Protein AF-A0A401SV39-F1 (afdb_monomer)

Sequence (242 aa):
MRMTRTRIGPIKDGSGRLCIELEEIGEVFNEYFSSVFTNERDRIVEEESMKRTGKLEEILVRKEDVLGILKNLRIDKSPGPDGIYPRIMWEAREEIAEQLGVEGWVSKFADYTKIGGVVDSEEGCCRLQRDLDMMQSWAEEWQMEFNPVKCEVFHFGRTNKNAEYRVNGRVLSKVEEQRDLGVYVHRSLKVATQVDKACKKAYGVFAFISRGIEFKSREVMLQLYRTLVRPHLEYCVQFWSF

Structure (mmCIF, N/CA/C/O backbone):
data_AF-A0A401SV39-F1
#
_entry.id   AF-A0A401SV39-F1
#
loop_
_atom_site.group_PDB
_atom_site.id
_atom_site.type_symbol
_atom_site.label_atom_id
_atom_site.label_alt_id
_atom_site.label_comp_id
_atom_site.label_asym_id
_atom_site.label_entity_id
_atom_site.label_seq_id
_atom_site.pdbx_PDB_ins_code
_atom_site.Cartn_x
_atom_site.Cartn_y
_atom_site.Cartn_z
_atom_site.occupancy
_atom_site.B_iso_or_equiv
_atom_site.auth_seq_id
_atom_site.auth_comp_id
_atom_site.auth_asym_id
_atom_site.auth_atom_id
_atom_site.pdbx_PDB_model_num
ATOM 1 N N . MET A 1 1 ? -28.672 11.685 5.300 1.00 37.06 1 MET A N 1
ATOM 2 C CA . MET A 1 1 ? -29.309 10.357 5.165 1.00 37.06 1 MET A CA 1
ATOM 3 C C . MET A 1 1 ? -29.193 9.651 6.515 1.00 37.06 1 MET A C 1
ATOM 5 O O . MET A 1 1 ? -28.080 9.373 6.939 1.00 37.06 1 MET A O 1
ATOM 9 N N . ARG A 1 2 ? -30.293 9.512 7.273 1.00 34.97 2 ARG A N 1
ATOM 10 C CA . ARG A 1 2 ? -30.287 8.843 8.590 1.00 34.97 2 ARG A CA 1
ATOM 11 C C . ARG A 1 2 ? -30.119 7.340 8.356 1.00 34.97 2 ARG A C 1
ATOM 13 O O . ARG A 1 2 ? -31.011 6.736 7.774 1.00 34.97 2 ARG A O 1
ATOM 20 N N . MET A 1 3 ? -29.004 6.750 8.788 1.00 35.94 3 MET A N 1
ATOM 21 C CA . MET A 1 3 ? -28.878 5.292 8.835 1.00 35.94 3 MET A CA 1
ATOM 22 C C . MET A 1 3 ? -29.827 4.762 9.914 1.00 35.94 3 MET A C 1
ATOM 24 O O . MET A 1 3 ? -29.647 5.029 11.102 1.00 35.94 3 MET A O 1
ATOM 28 N N . THR A 1 4 ? -30.868 4.050 9.503 1.00 39.72 4 THR A N 1
ATOM 29 C CA . THR A 1 4 ? -31.680 3.220 10.394 1.00 39.72 4 THR A CA 1
ATOM 30 C C . THR A 1 4 ? -30.790 2.135 10.993 1.00 39.72 4 THR A C 1
ATOM 32 O O . THR A 1 4 ? -30.129 1.408 10.258 1.00 39.72 4 THR A O 1
ATOM 35 N N . ARG A 1 5 ? -30.749 2.045 12.329 1.00 47.62 5 ARG A N 1
ATOM 36 C CA . ARG A 1 5 ? -30.063 0.970 13.060 1.00 47.62 5 ARG A CA 1
ATOM 37 C C . ARG A 1 5 ? -30.691 -0.369 12.667 1.00 47.62 5 ARG A C 1
ATOM 39 O O . ARG A 1 5 ? -31.770 -0.700 13.153 1.00 47.62 5 ARG A O 1
ATOM 46 N N . THR A 1 6 ? -30.040 -1.115 11.784 1.00 50.12 6 THR A N 1
ATOM 47 C CA . THR A 1 6 ? -30.408 -2.498 11.476 1.00 50.12 6 THR A CA 1
ATOM 48 C C . THR A 1 6 ? -30.245 -3.316 12.756 1.00 50.12 6 THR A C 1
ATOM 50 O O . THR A 1 6 ? -29.149 -3.368 13.313 1.00 50.12 6 THR A O 1
ATOM 53 N N . ARG A 1 7 ? -31.337 -3.884 13.280 1.00 58.66 7 ARG A N 1
ATOM 54 C CA . ARG A 1 7 ? -31.263 -4.806 14.421 1.00 58.66 7 ARG A CA 1
ATOM 55 C C . ARG A 1 7 ? -30.640 -6.119 13.948 1.00 58.66 7 ARG A C 1
ATOM 57 O O . ARG A 1 7 ? -30.948 -6.582 12.852 1.00 58.66 7 ARG A O 1
ATOM 64 N N . ILE A 1 8 ? -29.758 -6.682 14.768 1.00 65.75 8 ILE A N 1
ATOM 65 C CA . ILE A 1 8 ? -29.205 -8.022 14.556 1.00 65.75 8 ILE A CA 1
ATOM 66 C C . ILE A 1 8 ? -30.372 -9.014 14.677 1.00 65.75 8 ILE A C 1
ATOM 68 O O . ILE A 1 8 ? -31.213 -8.862 15.562 1.00 65.75 8 ILE A O 1
ATOM 72 N N . GLY A 1 9 ? -30.477 -9.955 13.734 1.00 75.88 9 GLY A N 1
ATOM 73 C CA . GLY A 1 9 ? -31.516 -10.988 13.750 1.00 75.88 9 GLY A CA 1
ATOM 74 C C . GLY A 1 9 ? -31.298 -12.021 14.867 1.00 75.88 9 GLY A C 1
ATOM 75 O O . GLY A 1 9 ? -30.246 -12.008 15.503 1.00 75.88 9 GLY A O 1
ATOM 76 N N . PRO A 1 10 ? -32.263 -12.927 15.100 1.00 82.19 10 PRO A N 1
ATOM 77 C CA . PRO A 1 10 ? -32.143 -13.972 16.116 1.00 82.19 10 PRO A CA 1
ATOM 78 C C . PRO A 1 10 ? -30.910 -14.849 15.876 1.00 82.19 10 PRO A C 1
ATOM 80 O O . PRO A 1 10 ? -30.664 -15.254 14.736 1.00 82.19 10 PRO A O 1
ATOM 83 N N . ILE A 1 11 ? -30.169 -15.183 16.932 1.00 83.94 11 ILE A N 1
ATOM 84 C CA . ILE A 1 11 ? -29.008 -16.089 16.862 1.00 83.94 11 ILE A CA 1
ATOM 85 C C . ILE A 1 11 ? -29.218 -17.311 17.756 1.00 83.94 11 ILE A C 1
ATOM 87 O O . ILE A 1 11 ? -30.116 -17.317 18.589 1.00 83.94 11 ILE A O 1
ATOM 91 N N . LYS A 1 12 ? -28.436 -18.376 17.555 1.00 87.25 12 LYS A N 1
ATOM 92 C CA . LYS A 1 12 ? -28.509 -19.585 18.387 1.00 87.25 12 LYS A CA 1
ATOM 93 C C . LYS A 1 12 ? -27.371 -19.615 19.400 1.00 87.25 12 LYS A C 1
ATOM 95 O O . LYS A 1 12 ? -26.235 -19.349 19.019 1.00 87.25 12 LYS A O 1
ATOM 100 N N . ASP A 1 13 ? -27.679 -19.973 20.642 1.00 84.19 13 ASP A N 1
ATOM 101 C CA . ASP A 1 13 ? -26.669 -20.249 21.667 1.00 84.19 13 ASP A CA 1
ATOM 102 C C . ASP A 1 13 ? -25.984 -21.616 21.448 1.00 84.19 13 ASP A C 1
ATOM 104 O O . ASP A 1 13 ? -26.363 -22.394 20.564 1.00 84.19 13 ASP A O 1
ATOM 108 N N . GLY A 1 14 ? -24.980 -21.936 22.274 1.00 77.56 14 GLY A N 1
ATOM 109 C CA . GLY A 1 14 ? -24.253 -23.214 22.218 1.00 77.56 14 GLY A CA 1
ATOM 110 C C . GLY A 1 14 ? -25.114 -24.460 22.483 1.00 77.56 14 GLY A C 1
ATOM 111 O O . GLY A 1 14 ? -24.699 -25.571 22.162 1.00 77.56 14 GLY A O 1
ATOM 112 N N . SER A 1 15 ? -26.330 -24.288 23.014 1.00 84.00 15 SER A N 1
ATOM 113 C CA . SER A 1 15 ? -27.323 -25.352 23.217 1.00 84.00 15 SER A CA 1
ATOM 114 C C . SER A 1 15 ? -28.352 -25.451 22.079 1.00 84.00 15 SER A C 1
ATOM 116 O O . SER A 1 15 ? -29.224 -26.319 22.097 1.00 84.00 15 SER A O 1
ATOM 118 N N . GLY A 1 16 ? -28.251 -24.579 21.070 1.00 82.06 16 GLY A N 1
ATOM 119 C CA . GLY A 1 16 ? -29.157 -24.515 19.927 1.00 82.06 16 GLY A CA 1
ATOM 120 C C . GLY A 1 16 ? -30.458 -23.749 20.183 1.00 82.06 16 GLY A C 1
ATOM 121 O O . GLY A 1 16 ? -31.326 -23.748 19.301 1.00 82.06 16 GLY A O 1
ATOM 122 N N . ARG A 1 17 ? -30.611 -23.090 21.341 1.00 88.62 17 ARG A N 1
ATOM 123 C CA . ARG A 1 17 ? -31.775 -22.243 21.653 1.00 88.62 17 ARG A CA 1
ATOM 124 C C . ARG A 1 17 ? -31.681 -20.921 20.904 1.00 88.62 17 ARG A C 1
ATOM 126 O O . ARG A 1 17 ? -30.593 -20.392 20.706 1.00 88.62 17 ARG A O 1
ATOM 133 N N . LEU A 1 18 ? -32.829 -20.405 20.471 1.00 87.12 18 LEU A N 1
ATOM 134 C CA . LEU A 1 18 ? -32.921 -19.163 19.709 1.00 87.12 18 LEU A CA 1
ATOM 135 C C . LEU A 1 18 ? -32.964 -17.961 20.667 1.00 87.12 18 LEU A C 1
ATOM 137 O O . LEU A 1 18 ? -33.945 -17.793 21.386 1.00 87.12 18 LEU A O 1
ATOM 141 N N . CYS A 1 19 ? -31.929 -17.130 20.641 1.00 84.06 19 CYS A N 1
ATOM 142 C CA . CYS A 1 19 ? -31.832 -15.871 21.372 1.00 84.06 19 CYS A CA 1
ATOM 143 C C . CYS A 1 19 ? -32.347 -14.728 20.493 1.00 84.06 19 CYS A C 1
ATOM 145 O O . CYS A 1 19 ? -31.879 -14.527 19.365 1.00 84.06 19 CYS A O 1
ATOM 147 N N . ILE A 1 20 ? -33.324 -13.988 21.012 1.00 81.25 20 ILE A N 1
ATOM 148 C CA . ILE A 1 20 ? -33.978 -12.860 20.327 1.00 81.25 20 ILE A CA 1
ATOM 149 C C . ILE A 1 20 ? -33.731 -11.527 21.036 1.00 81.25 20 ILE A C 1
ATOM 151 O O . ILE A 1 20 ? -33.755 -10.480 20.385 1.00 81.25 20 ILE A O 1
ATOM 155 N N . GLU A 1 21 ? -33.469 -11.562 22.343 1.00 84.31 21 GLU A N 1
ATOM 156 C CA . GLU A 1 21 ? -33.224 -10.370 23.145 1.00 84.31 21 GLU A CA 1
ATOM 157 C C . GLU A 1 21 ? -31.771 -9.911 23.008 1.00 84.31 21 GLU A C 1
ATOM 159 O O . GLU A 1 21 ? -30.840 -10.709 23.045 1.00 84.31 21 GLU A O 1
ATOM 164 N N . LEU A 1 22 ? -31.558 -8.600 22.852 1.00 74.69 22 LEU A N 1
ATOM 165 C CA . LEU A 1 22 ? -30.229 -8.031 22.568 1.00 74.69 22 LEU A CA 1
ATOM 166 C C . LEU A 1 22 ? -29.180 -8.353 23.643 1.00 74.69 22 LEU A C 1
ATOM 168 O O . LEU A 1 22 ? -27.995 -8.416 23.325 1.00 74.69 22 LEU A O 1
ATOM 172 N N . GLU A 1 23 ? -29.617 -8.536 24.886 1.00 78.44 23 GLU A N 1
ATOM 173 C CA . GLU A 1 23 ? -28.764 -8.899 26.016 1.00 78.44 23 GLU A CA 1
ATOM 174 C C . GLU A 1 23 ? -28.266 -10.344 25.890 1.00 78.44 23 GLU A C 1
ATOM 176 O O . GLU A 1 23 ? -27.059 -10.565 25.856 1.00 78.44 23 GLU A O 1
ATOM 181 N N . GLU A 1 24 ? -29.172 -11.299 25.654 1.00 81.12 24 GLU A N 1
ATOM 182 C CA . GLU A 1 24 ? -28.830 -12.706 25.394 1.00 81.12 24 GLU A CA 1
ATOM 183 C C . GLU A 1 24 ? -27.930 -12.848 24.160 1.00 81.12 24 GLU A C 1
ATOM 185 O O . GLU A 1 24 ? -26.950 -13.590 24.160 1.00 81.12 24 GLU A O 1
ATOM 190 N N . ILE A 1 25 ? -28.230 -12.091 23.099 1.00 80.06 25 ILE A N 1
ATOM 191 C CA . ILE A 1 25 ? -27.403 -12.047 21.889 1.00 80.06 25 ILE A CA 1
ATOM 192 C C . ILE A 1 25 ? -25.982 -11.566 22.231 1.00 80.06 25 ILE A C 1
ATOM 194 O O . ILE A 1 25 ? -25.002 -12.117 21.727 1.00 80.06 25 ILE A O 1
ATOM 198 N N . GLY A 1 26 ? -25.862 -10.550 23.090 1.00 79.12 26 GLY A N 1
ATOM 199 C CA . GLY A 1 26 ? -24.584 -10.028 23.570 1.00 79.12 26 GLY A CA 1
ATOM 200 C C . GLY A 1 26 ? -23.782 -11.055 24.368 1.00 79.12 26 GLY A C 1
ATOM 201 O O . GLY A 1 26 ? -22.577 -11.184 24.150 1.00 79.12 26 GLY A O 1
ATOM 202 N N . GLU A 1 27 ? -24.442 -11.819 25.236 1.00 82.62 27 GLU A N 1
ATOM 203 C CA . GLU A 1 27 ? -23.818 -12.891 26.017 1.00 82.62 27 GLU A CA 1
ATOM 204 C C . GLU A 1 27 ? -23.299 -14.022 25.127 1.00 82.62 27 GLU A C 1
ATOM 206 O O . GLU A 1 27 ? -22.141 -14.415 25.259 1.00 82.62 27 GLU A O 1
ATOM 211 N N . VAL A 1 28 ? -24.101 -14.473 24.157 1.00 85.50 28 VAL A N 1
ATOM 212 C CA . VAL A 1 28 ? -23.700 -15.519 23.202 1.00 85.50 28 VAL A CA 1
ATOM 213 C C . VAL A 1 28 ? -22.495 -15.075 22.370 1.00 85.50 28 VAL A C 1
ATOM 215 O O . VAL A 1 28 ? -21.560 -15.850 22.162 1.00 85.50 28 VAL A O 1
ATOM 218 N N . PHE A 1 29 ? -22.465 -13.815 21.922 1.00 79.69 29 PHE A N 1
ATOM 219 C CA . PHE A 1 29 ? -21.282 -13.276 21.250 1.00 79.69 29 PHE A CA 1
ATOM 220 C C . PHE A 1 29 ? -20.072 -13.232 22.181 1.00 79.69 29 PHE A C 1
ATOM 222 O O . PHE A 1 29 ? -18.979 -13.614 21.768 1.00 79.69 29 PHE A O 1
ATOM 229 N N . ASN A 1 30 ? -20.246 -12.782 23.423 1.00 80.69 30 ASN A N 1
ATOM 230 C CA . ASN A 1 30 ? -19.155 -12.690 24.383 1.00 80.69 30 ASN A CA 1
ATOM 231 C C . ASN A 1 30 ? -18.554 -14.068 24.697 1.00 80.69 30 ASN A C 1
ATOM 233 O O . ASN A 1 30 ? -17.332 -14.203 24.724 1.00 80.69 30 ASN A O 1
ATOM 237 N N . GLU A 1 31 ? -19.391 -15.092 24.873 1.00 83.19 31 GLU A N 1
ATOM 238 C CA . GLU A 1 31 ? -18.962 -16.474 25.092 1.00 83.19 31 GLU A CA 1
ATOM 239 C C . GLU A 1 31 ? -18.202 -17.012 23.873 1.00 83.19 31 GLU A C 1
ATOM 241 O O . GLU A 1 31 ? -17.070 -17.489 24.000 1.00 83.19 31 GLU A O 1
ATOM 246 N N . TYR A 1 32 ? -18.774 -16.846 22.675 1.00 80.69 32 TYR A N 1
ATOM 247 C CA . TYR A 1 32 ? -18.144 -17.279 21.433 1.00 80.69 32 TYR A CA 1
ATOM 248 C C . TYR A 1 32 ? -16.786 -16.606 21.222 1.00 80.69 32 TYR A C 1
ATOM 250 O O . TYR A 1 32 ? -15.782 -17.294 21.053 1.00 80.69 32 TYR A O 1
ATOM 258 N N . PHE A 1 33 ? -16.715 -15.275 21.275 1.00 75.69 33 PHE A N 1
ATOM 259 C CA . PHE A 1 33 ? -15.465 -14.559 21.027 1.00 75.69 33 PHE A CA 1
ATOM 260 C C . PHE A 1 33 ? -14.418 -14.855 22.097 1.00 75.69 33 PHE A C 1
ATOM 262 O O . PHE A 1 33 ? -13.262 -15.068 21.744 1.00 75.69 33 PHE A O 1
ATOM 269 N N . SER A 1 34 ? -14.813 -14.965 23.369 1.00 75.75 34 SER A N 1
ATOM 270 C CA . SER A 1 34 ? -13.898 -15.357 24.448 1.00 75.75 34 SER A CA 1
ATOM 271 C C . SER A 1 34 ? -13.289 -16.744 24.222 1.00 75.75 34 SER A C 1
ATOM 273 O O . SER A 1 34 ? -12.123 -16.947 24.544 1.00 75.75 34 SER A O 1
ATOM 275 N N . SER A 1 35 ? -14.039 -17.681 23.629 1.00 76.25 35 SER A N 1
ATOM 276 C CA . SER A 1 35 ? -13.555 -19.041 23.347 1.00 76.25 35 SER A CA 1
ATOM 277 C C . SER A 1 35 ? -12.505 -19.125 22.229 1.00 76.25 35 SER A C 1
ATOM 279 O O . SER A 1 35 ? -11.717 -20.069 22.200 1.00 76.25 35 SER A O 1
ATOM 281 N N . VAL A 1 36 ? -12.477 -18.148 21.315 1.00 72.62 36 VAL A N 1
ATOM 282 C CA . VAL A 1 36 ? -11.558 -18.127 20.162 1.00 72.62 36 VAL A CA 1
ATOM 283 C C . VAL A 1 36 ? -10.200 -17.510 20.528 1.00 72.62 36 VAL A C 1
ATOM 285 O O . VAL A 1 36 ? -9.217 -17.727 19.820 1.00 72.62 36 VAL A O 1
ATOM 288 N N . PHE A 1 37 ? -10.107 -16.773 21.640 1.00 64.38 37 PHE A N 1
ATOM 289 C CA . PHE A 1 37 ? -8.835 -16.221 22.107 1.00 64.38 37 PHE A CA 1
ATOM 290 C C . PHE A 1 37 ? -8.019 -17.272 22.871 1.00 64.38 37 PHE A C 1
ATOM 292 O O . PHE A 1 37 ? -8.454 -17.835 23.875 1.00 64.38 37 PHE A O 1
ATOM 299 N N . THR A 1 38 ? -6.787 -17.506 22.424 1.00 56.34 38 THR A N 1
ATOM 300 C CA . THR A 1 38 ? -5.788 -18.278 23.164 1.00 56.34 38 THR A CA 1
ATOM 301 C C . THR A 1 38 ? -5.336 -17.496 24.399 1.00 56.34 38 THR A C 1
ATOM 303 O O . THR A 1 38 ? -4.950 -16.333 24.304 1.00 56.34 38 THR A O 1
ATOM 306 N N . ASN A 1 39 ? -5.357 -18.138 25.575 1.00 57.38 39 ASN A N 1
ATOM 307 C CA . ASN A 1 39 ? -4.752 -17.601 26.800 1.00 57.38 39 ASN A CA 1
ATOM 308 C C . ASN A 1 39 ? -3.219 -17.627 26.664 1.00 57.38 39 ASN A C 1
ATOM 310 O O . ASN A 1 39 ? -2.538 -18.531 27.155 1.00 57.38 39 ASN A O 1
ATOM 314 N N . GLU A 1 40 ? -2.668 -16.652 25.950 1.00 54.72 40 GLU A N 1
ATOM 315 C CA . GLU A 1 40 ? -1.232 -16.431 25.885 1.00 54.72 40 GLU A CA 1
ATOM 316 C C . GLU A 1 40 ? -0.768 -15.867 27.229 1.00 54.72 40 GLU A C 1
ATOM 318 O O . GLU A 1 40 ? -1.270 -14.857 27.720 1.00 54.72 40 GLU A O 1
ATOM 323 N N . ARG A 1 41 ? 0.181 -16.555 27.876 1.00 52.12 41 ARG A N 1
ATOM 324 C CA . ARG A 1 41 ? 0.898 -15.967 29.013 1.00 52.12 41 ARG A CA 1
ATOM 325 C C . ARG A 1 41 ? 1.590 -14.712 28.493 1.00 52.12 41 ARG A C 1
ATOM 327 O O . ARG A 1 41 ? 2.202 -14.807 27.433 1.00 52.12 41 ARG A O 1
ATOM 334 N N . ASP A 1 42 ? 1.541 -13.618 29.256 1.00 46.72 42 ASP A N 1
ATOM 335 C CA . ASP A 1 42 ? 2.277 -12.358 29.050 1.00 46.72 42 ASP A CA 1
ATOM 336 C C . ASP A 1 42 ? 3.805 -12.598 28.993 1.00 46.72 42 ASP A C 1
ATOM 338 O O . ASP A 1 42 ? 4.576 -12.169 29.851 1.00 46.72 42 ASP A O 1
ATOM 342 N N . ARG A 1 43 ? 4.284 -13.339 27.997 1.00 46.78 43 ARG A N 1
ATOM 343 C CA . ARG A 1 43 ? 5.680 -13.355 27.608 1.00 46.78 43 ARG A CA 1
ATOM 344 C C . ARG A 1 43 ? 5.824 -12.168 26.686 1.00 46.78 43 ARG A C 1
ATOM 346 O O . ARG A 1 43 ? 5.578 -12.262 25.490 1.00 46.78 43 ARG A O 1
ATOM 353 N N . ILE A 1 44 ? 6.197 -11.043 27.285 1.00 50.16 44 ILE A N 1
ATOM 354 C CA . ILE A 1 44 ? 6.913 -9.995 26.571 1.00 50.16 44 ILE A CA 1
ATOM 355 C C . ILE A 1 44 ? 8.059 -10.727 25.871 1.00 50.16 44 ILE A C 1
ATOM 357 O O . ILE A 1 44 ? 8.975 -11.215 26.530 1.00 50.16 44 ILE A O 1
ATOM 361 N N . VAL A 1 45 ? 7.944 -10.921 24.559 1.00 46.84 45 VAL A N 1
ATOM 362 C CA . VAL A 1 45 ? 9.089 -11.328 23.757 1.00 46.84 45 VAL A CA 1
ATOM 363 C C . VAL A 1 45 ? 10.041 -10.151 23.879 1.00 46.84 45 VAL A C 1
ATOM 365 O O . VAL A 1 45 ? 9.720 -9.057 23.419 1.00 46.84 45 VAL A O 1
ATOM 368 N N . GLU A 1 46 ? 11.141 -10.336 24.607 1.00 49.69 46 GLU A N 1
ATOM 369 C CA . GLU A 1 46 ? 12.232 -9.373 24.575 1.00 49.69 46 GLU A CA 1
ATOM 370 C C . GLU A 1 46 ? 12.610 -9.203 23.105 1.00 49.69 46 GLU A C 1
ATOM 372 O O . GLU A 1 46 ? 12.934 -10.174 22.419 1.00 49.69 46 GLU A O 1
ATOM 377 N N . GLU A 1 47 ? 12.462 -7.979 22.600 1.00 49.34 47 GLU A N 1
ATOM 378 C CA . GLU A 1 47 ? 12.890 -7.618 21.257 1.00 49.34 47 GLU A CA 1
ATOM 379 C C . GLU A 1 47 ? 14.404 -7.825 21.188 1.00 49.34 47 GLU A C 1
ATOM 381 O O . GLU A 1 47 ? 15.198 -6.956 21.555 1.00 49.34 47 GLU A O 1
ATOM 386 N N . GLU A 1 48 ? 14.831 -8.991 20.708 1.00 45.28 48 GLU A N 1
ATOM 387 C CA . GLU A 1 48 ? 16.182 -9.132 20.197 1.00 45.28 48 GLU A CA 1
ATOM 388 C C . GLU A 1 48 ? 16.288 -8.206 18.990 1.00 45.28 48 GLU A C 1
ATOM 390 O O . GLU A 1 48 ? 15.818 -8.500 17.889 1.00 45.28 48 GLU A O 1
ATOM 395 N N . SER A 1 49 ? 16.897 -7.040 19.211 1.00 44.06 49 SER A N 1
ATOM 396 C CA . SER A 1 49 ? 17.278 -6.139 18.136 1.00 44.06 49 SER A CA 1
ATOM 397 C C . SER A 1 49 ? 18.265 -6.875 17.224 1.00 44.06 49 SER A C 1
ATOM 399 O O . SER A 1 49 ? 19.476 -6.891 17.455 1.00 44.06 49 SER A O 1
ATOM 401 N N . MET A 1 50 ? 17.759 -7.525 16.176 1.00 42.28 50 MET A N 1
ATOM 402 C CA . MET A 1 50 ? 18.598 -7.960 15.071 1.00 42.28 50 MET A CA 1
ATOM 403 C C . MET A 1 50 ? 19.204 -6.698 14.462 1.00 42.28 50 MET A C 1
ATOM 405 O O . MET A 1 50 ? 18.558 -5.982 13.695 1.00 42.28 50 MET A O 1
ATOM 409 N N . LYS A 1 51 ? 20.460 -6.408 14.812 1.00 45.62 51 LYS A N 1
ATOM 410 C CA . LYS A 1 51 ? 21.262 -5.402 14.121 1.00 45.62 51 LYS A CA 1
ATOM 411 C C . LYS A 1 51 ? 21.406 -5.850 12.669 1.00 45.62 51 LYS A C 1
ATOM 413 O O . LYS A 1 51 ? 22.250 -6.681 12.350 1.00 45.62 51 LYS A O 1
ATOM 418 N N . ARG A 1 52 ? 20.568 -5.309 11.784 1.00 53.81 52 ARG A N 1
ATOM 419 C CA . ARG A 1 52 ? 20.736 -5.451 10.336 1.00 53.81 52 ARG A CA 1
ATOM 420 C C . ARG A 1 52 ? 21.983 -4.663 9.941 1.00 53.81 52 ARG A C 1
ATOM 422 O O . ARG A 1 52 ? 21.942 -3.444 9.827 1.00 53.81 52 ARG A O 1
ATOM 429 N N . THR A 1 53 ? 23.105 -5.357 9.791 1.00 48.56 53 THR A N 1
ATOM 430 C CA . THR A 1 53 ? 24.409 -4.775 9.429 1.00 48.56 53 THR A CA 1
ATOM 431 C C . THR A 1 53 ? 24.689 -4.769 7.925 1.00 48.56 53 THR A C 1
ATOM 433 O O . THR A 1 53 ? 25.779 -4.387 7.516 1.00 48.56 53 THR A O 1
ATOM 436 N N . GLY A 1 54 ? 23.722 -5.129 7.080 1.00 49.19 54 GLY A N 1
ATOM 437 C CA . GLY A 1 54 ? 23.849 -5.018 5.626 1.00 49.19 54 GLY A CA 1
ATOM 438 C C . GLY A 1 54 ? 23.002 -3.875 5.081 1.00 49.19 54 GLY A C 1
ATOM 439 O O . GLY A 1 54 ? 21.793 -3.847 5.314 1.00 49.19 54 GLY A O 1
ATOM 440 N N . LYS A 1 55 ? 23.604 -2.956 4.315 1.00 47.41 55 LYS A N 1
ATOM 441 C CA . LYS A 1 55 ? 22.834 -2.228 3.298 1.00 47.41 55 LYS A CA 1
ATOM 442 C C . LYS A 1 55 ? 22.312 -3.283 2.321 1.00 47.41 55 LYS A C 1
ATOM 444 O O . LYS A 1 55 ? 23.103 -4.084 1.835 1.00 47.41 55 LYS A O 1
ATOM 449 N N . LEU A 1 56 ? 21.005 -3.301 2.063 1.00 41.22 56 LEU A N 1
ATOM 450 C CA . LEU A 1 56 ? 20.478 -3.996 0.891 1.00 41.22 56 LEU A CA 1
ATOM 451 C C . LEU A 1 56 ? 21.073 -3.289 -0.325 1.00 41.22 56 LEU A C 1
ATOM 453 O O . LEU A 1 56 ? 20.716 -2.148 -0.616 1.00 41.22 56 LEU A O 1
ATOM 457 N N . GLU A 1 57 ? 22.044 -3.929 -0.962 1.00 47.44 57 GLU A N 1
ATOM 458 C CA . GLU A 1 57 ? 22.462 -3.543 -2.300 1.00 47.44 57 GLU A CA 1
ATOM 459 C C . GLU A 1 57 ? 21.261 -3.756 -3.225 1.00 47.44 57 GLU A C 1
ATOM 461 O O . GLU A 1 57 ? 20.513 -4.726 -3.086 1.00 47.44 57 GLU A O 1
ATOM 466 N N . GLU A 1 58 ? 21.013 -2.793 -4.104 1.00 45.88 58 GLU A N 1
ATOM 467 C CA . GLU A 1 58 ? 19.915 -2.837 -5.061 1.00 45.88 58 GLU A CA 1
ATOM 468 C C . GLU A 1 58 ? 20.210 -3.964 -6.065 1.00 45.88 58 GLU A C 1
ATOM 470 O O . GLU A 1 58 ? 21.035 -3.813 -6.965 1.00 45.88 58 GLU A O 1
ATOM 475 N N . ILE A 1 59 ? 19.614 -5.141 -5.850 1.00 52.59 59 ILE A N 1
ATOM 476 C CA . ILE A 1 59 ? 19.758 -6.286 -6.753 1.00 52.59 59 ILE A CA 1
ATOM 477 C C . ILE A 1 59 ? 18.886 -6.005 -7.974 1.00 52.59 59 ILE A C 1
ATOM 479 O O . ILE A 1 59 ? 17.664 -6.126 -7.912 1.00 52.59 59 ILE A O 1
ATOM 483 N N . LEU A 1 60 ? 19.521 -5.623 -9.078 1.00 56.16 60 LEU A N 1
ATOM 484 C CA . LEU A 1 60 ? 18.864 -5.445 -10.365 1.00 56.16 60 LEU A CA 1
ATOM 485 C C . LEU A 1 60 ? 18.916 -6.770 -11.136 1.00 56.16 60 LEU A C 1
ATOM 487 O O . LEU A 1 60 ? 19.997 -7.234 -11.498 1.00 56.16 60 LEU A O 1
ATOM 491 N N . VAL A 1 61 ? 17.758 -7.388 -11.363 1.00 65.06 61 VAL A N 1
ATOM 492 C CA . VAL A 1 61 ? 17.631 -8.657 -12.095 1.00 65.06 61 VAL A CA 1
ATOM 493 C C . VAL A 1 61 ? 17.213 -8.339 -13.529 1.00 65.06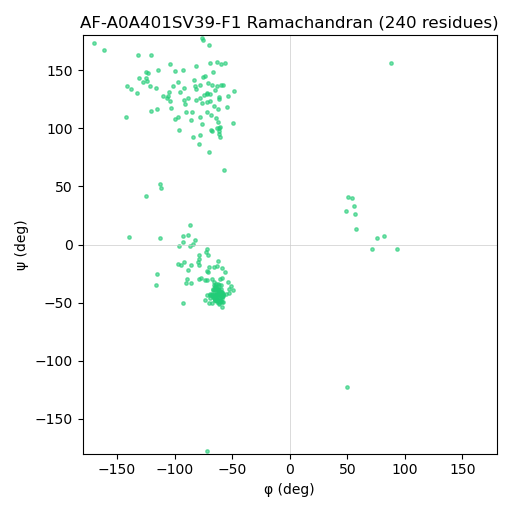 61 VAL A C 1
ATOM 495 O O . VAL A 1 61 ? 16.088 -7.912 -13.753 1.00 65.06 61 VAL A O 1
ATOM 498 N N . ARG A 1 62 ? 18.113 -8.503 -14.506 1.00 68.88 62 ARG A N 1
ATOM 499 C CA . ARG A 1 62 ? 17.788 -8.282 -15.928 1.00 68.88 62 ARG A CA 1
ATOM 500 C C . ARG A 1 62 ? 17.349 -9.575 -16.596 1.00 68.88 62 ARG A C 1
ATOM 502 O O . ARG A 1 62 ? 17.860 -10.649 -16.269 1.00 68.88 62 ARG A O 1
ATOM 50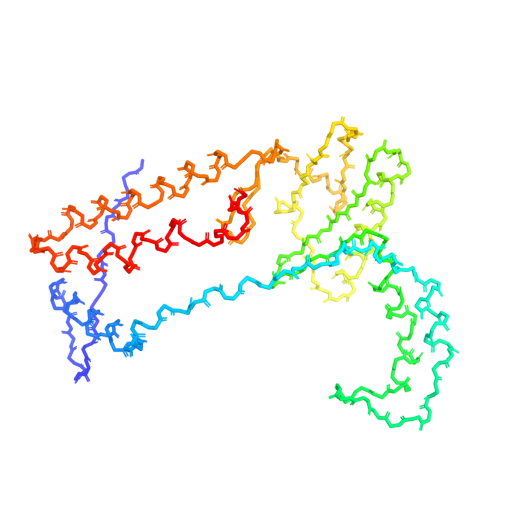9 N N . LYS A 1 63 ? 16.480 -9.469 -17.607 1.00 76.31 63 LYS A N 1
ATOM 510 C CA . LYS A 1 63 ? 16.036 -10.610 -18.428 1.00 76.31 63 LYS A CA 1
ATOM 511 C C . LYS A 1 63 ? 17.225 -11.390 -18.995 1.00 76.31 63 LYS A C 1
ATOM 513 O O . LYS A 1 63 ? 17.229 -12.619 -18.964 1.00 76.31 63 LYS A O 1
ATOM 518 N N . GLU A 1 64 ? 18.259 -10.698 -19.470 1.00 78.50 64 GLU A N 1
ATOM 519 C CA . GLU A 1 64 ? 19.449 -11.322 -20.058 1.00 78.50 64 GLU A CA 1
ATOM 520 C C . GLU A 1 64 ? 20.254 -12.114 -19.027 1.00 78.50 64 GLU A C 1
ATOM 522 O O . GLU A 1 64 ? 20.743 -13.201 -19.341 1.00 78.50 64 GLU A O 1
ATOM 527 N N . ASP A 1 65 ? 20.354 -11.605 -17.797 1.00 80.44 65 ASP A N 1
ATOM 528 C CA . ASP A 1 65 ? 21.076 -12.260 -16.705 1.00 80.44 65 ASP A CA 1
ATOM 529 C C . ASP A 1 65 ? 20.340 -13.531 -16.265 1.00 80.44 65 ASP A C 1
ATOM 531 O O . ASP A 1 65 ? 20.949 -14.595 -16.123 1.00 80.44 65 ASP A O 1
ATOM 535 N N . VAL A 1 66 ? 19.010 -13.456 -16.141 1.00 81.25 66 VAL A N 1
ATOM 536 C CA . VAL A 1 66 ? 18.159 -14.616 -15.837 1.00 81.25 66 VAL A CA 1
ATOM 537 C C . VAL A 1 66 ? 18.260 -15.660 -16.944 1.00 81.25 66 VAL A C 1
ATOM 539 O O . VAL A 1 66 ? 18.520 -16.830 -16.657 1.00 81.25 66 VAL A O 1
ATOM 542 N N . LEU A 1 67 ? 18.130 -15.257 -18.212 1.00 85.56 67 LEU A N 1
ATOM 543 C CA . LEU A 1 67 ? 18.306 -16.165 -19.346 1.00 85.56 67 LEU A CA 1
ATOM 544 C C . LEU A 1 67 ? 19.703 -16.776 -19.360 1.00 85.56 67 LEU A C 1
ATOM 546 O O . LEU A 1 67 ? 19.829 -17.962 -19.641 1.00 85.56 67 LEU A O 1
ATOM 550 N N . GLY A 1 68 ? 20.745 -16.003 -19.060 1.00 85.19 68 GLY A N 1
ATOM 551 C CA . GLY A 1 68 ? 22.118 -16.488 -18.983 1.00 85.19 68 GLY A CA 1
ATOM 552 C C . GLY A 1 68 ? 22.293 -17.565 -17.914 1.00 85.19 68 GLY A C 1
ATOM 553 O O . GLY A 1 68 ? 22.908 -18.598 -18.178 1.00 85.19 68 GLY A O 1
ATOM 554 N N . ILE A 1 69 ? 21.712 -17.373 -16.730 1.00 84.44 69 ILE A N 1
ATOM 555 C CA . ILE A 1 69 ? 21.754 -18.358 -15.641 1.00 84.44 69 ILE A CA 1
ATOM 556 C C . ILE A 1 69 ? 20.955 -19.608 -16.020 1.00 84.44 69 ILE A C 1
ATOM 558 O O . ILE A 1 69 ? 21.477 -20.724 -15.944 1.00 84.44 69 ILE A O 1
ATOM 562 N N . LEU A 1 70 ? 19.714 -19.435 -16.482 1.00 86.94 70 LEU A N 1
ATOM 563 C CA . LEU A 1 70 ? 18.835 -20.546 -16.841 1.00 86.94 70 LEU A CA 1
ATOM 564 C C . LEU A 1 70 ? 19.367 -21.334 -18.044 1.00 86.94 70 LEU A C 1
ATOM 566 O O . LEU A 1 70 ? 19.267 -22.554 -18.039 1.00 86.94 70 LEU A O 1
ATOM 570 N N . LYS A 1 71 ? 20.022 -20.681 -19.019 1.00 88.50 71 LYS A N 1
ATOM 571 C CA . LYS A 1 71 ? 20.703 -21.324 -20.164 1.00 88.50 71 LYS A CA 1
ATOM 572 C C . LYS A 1 71 ? 22.003 -22.048 -19.805 1.00 88.50 71 LYS A C 1
ATOM 574 O O . LYS A 1 71 ? 22.576 -22.720 -20.657 1.00 88.50 71 LYS A O 1
ATOM 579 N N . ASN A 1 72 ? 22.479 -21.941 -18.570 1.00 88.69 72 ASN A N 1
ATOM 580 C CA . ASN A 1 72 ? 23.646 -22.685 -18.091 1.00 88.69 72 ASN A CA 1
ATOM 581 C C . ASN A 1 72 ? 23.280 -23.733 -17.028 1.00 88.69 72 ASN A C 1
ATOM 583 O O . ASN A 1 72 ? 24.163 -24.379 -16.4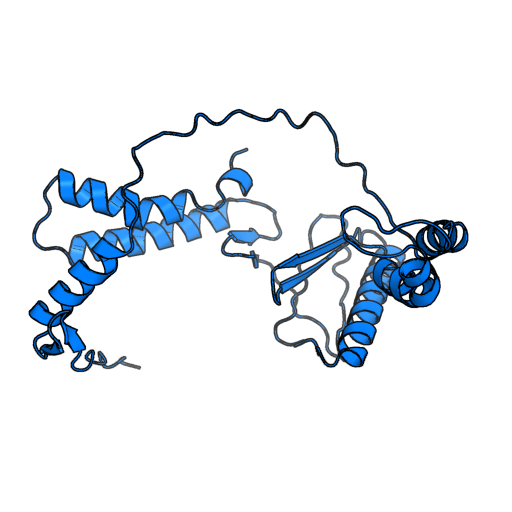55 1.00 88.69 72 ASN A O 1
ATOM 587 N N . LEU A 1 73 ? 21.984 -23.926 -16.763 1.00 87.12 73 LEU A N 1
ATOM 588 C CA . LEU A 1 73 ? 21.508 -24.878 -15.770 1.00 87.12 73 LEU A CA 1
ATOM 589 C C . LEU A 1 73 ? 21.798 -26.322 -16.211 1.00 87.12 73 LEU A C 1
ATOM 591 O O . LEU A 1 73 ? 21.571 -26.709 -17.358 1.00 87.12 73 LEU A O 1
ATOM 595 N N . ARG A 1 74 ? 22.257 -27.162 -15.277 1.00 88.69 74 ARG A N 1
ATOM 596 C CA . ARG A 1 74 ? 22.411 -28.604 -15.520 1.00 88.69 74 ARG A CA 1
ATOM 597 C C . ARG A 1 74 ? 21.049 -29.290 -15.427 1.00 88.69 74 ARG A C 1
ATOM 599 O O . ARG A 1 74 ? 20.597 -29.641 -14.339 1.00 88.69 74 ARG A O 1
ATOM 606 N N . ILE A 1 75 ? 20.394 -29.444 -16.575 1.00 90.50 75 ILE A N 1
ATOM 607 C CA . ILE A 1 75 ? 19.009 -29.932 -16.699 1.00 90.50 75 ILE A CA 1
ATOM 608 C C . ILE A 1 75 ? 18.788 -31.374 -16.214 1.00 90.50 75 ILE A C 1
ATOM 610 O O . ILE A 1 75 ? 17.654 -31.774 -15.973 1.00 90.50 75 ILE A O 1
ATOM 614 N N . ASP A 1 76 ? 19.855 -32.158 -16.087 1.00 91.56 76 ASP A N 1
ATOM 615 C CA . ASP A 1 76 ? 19.864 -33.563 -15.672 1.00 91.56 76 ASP A CA 1
ATOM 616 C C . ASP A 1 76 ? 19.919 -33.749 -14.146 1.00 91.56 76 ASP A C 1
ATOM 618 O O . ASP A 1 76 ? 19.932 -34.877 -13.651 1.00 91.56 76 ASP A O 1
ATOM 622 N N . LYS A 1 77 ? 19.977 -32.655 -13.381 1.00 92.06 77 LYS A N 1
ATOM 623 C CA . LYS A 1 77 ? 20.088 -32.703 -11.923 1.00 92.06 77 LYS A CA 1
ATOM 624 C C . LYS A 1 77 ? 18.744 -32.928 -11.230 1.00 92.06 77 LYS A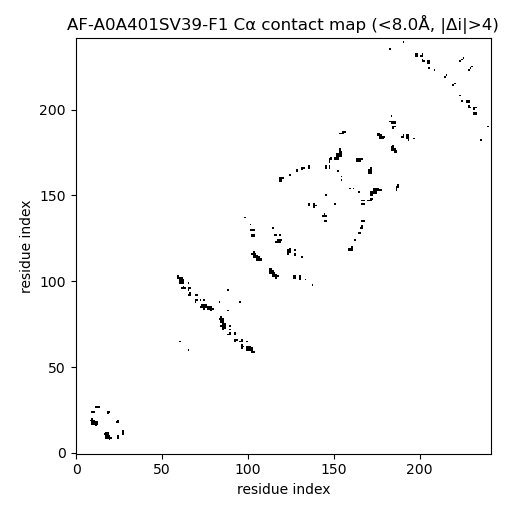 C 1
ATOM 626 O O . LYS A 1 77 ? 17.678 -32.592 -11.739 1.00 92.06 77 LYS A O 1
ATOM 631 N N . SER A 1 78 ? 18.840 -33.508 -10.036 1.00 88.69 78 SER A N 1
ATOM 632 C CA . SER A 1 78 ? 17.733 -33.708 -9.102 1.00 88.69 78 SER A CA 1
ATOM 633 C C . SER A 1 78 ? 17.095 -32.371 -8.688 1.00 88.69 78 SER A C 1
ATOM 635 O O . SER A 1 78 ? 17.774 -31.341 -8.739 1.00 88.69 78 SER A O 1
ATOM 637 N N . PRO A 1 79 ? 15.817 -32.374 -8.270 1.00 90.88 79 PRO A N 1
ATOM 638 C CA . PRO A 1 79 ? 15.110 -31.159 -7.887 1.00 90.88 79 PRO A CA 1
ATOM 639 C C . PRO A 1 79 ? 15.669 -30.571 -6.588 1.00 90.88 79 PRO A C 1
ATOM 641 O O . PRO A 1 79 ? 16.268 -31.284 -5.775 1.00 90.88 79 PRO A O 1
ATOM 644 N N . GLY A 1 80 ? 15.475 -29.265 -6.405 1.00 82.56 80 GLY A N 1
ATOM 645 C CA . GLY A 1 80 ? 15.861 -28.559 -5.187 1.00 82.56 80 GLY A CA 1
ATOM 646 C C . GLY A 1 80 ? 14.967 -28.894 -3.982 1.00 82.56 80 GLY A C 1
ATOM 647 O O . GLY A 1 80 ? 14.040 -29.700 -4.088 1.00 82.56 80 GLY A O 1
ATOM 648 N N . PRO A 1 81 ? 15.207 -28.259 -2.818 1.00 83.44 81 PRO A N 1
ATOM 649 C CA . PRO A 1 81 ? 14.336 -28.367 -1.639 1.00 83.44 81 PRO A CA 1
ATOM 650 C C . PRO A 1 81 ? 12.892 -27.906 -1.898 1.00 83.44 81 PRO A C 1
ATOM 652 O O . PRO A 1 81 ? 11.983 -28.266 -1.157 1.00 83.44 81 PRO A O 1
ATOM 655 N N . ASP A 1 82 ? 12.701 -27.109 -2.949 1.00 81.88 82 ASP A N 1
ATOM 656 C CA . ASP A 1 82 ? 11.422 -26.646 -3.485 1.00 81.88 82 ASP A CA 1
ATOM 657 C C . ASP A 1 82 ? 10.694 -27.700 -4.344 1.00 81.88 82 ASP A C 1
ATOM 659 O O . ASP A 1 82 ? 9.538 -27.501 -4.711 1.00 81.88 82 ASP A O 1
ATOM 663 N N . GLY A 1 83 ? 11.344 -28.823 -4.669 1.00 89.00 83 GLY A N 1
ATOM 664 C CA . GLY A 1 83 ? 10.798 -29.873 -5.528 1.00 89.00 83 GLY A CA 1
ATOM 665 C C . GLY A 1 83 ? 10.796 -29.531 -7.023 1.00 89.00 83 GLY A C 1
ATOM 666 O O . GLY A 1 83 ? 10.279 -30.316 -7.820 1.00 89.00 83 GLY A O 1
ATOM 667 N N . ILE A 1 84 ? 11.381 -28.399 -7.431 1.00 87.94 84 ILE A N 1
ATOM 668 C CA . ILE A 1 84 ? 11.376 -27.948 -8.827 1.00 87.94 84 ILE A CA 1
ATOM 669 C C . ILE A 1 84 ? 12.581 -28.540 -9.561 1.00 87.94 84 ILE A C 1
ATOM 671 O O . ILE A 1 84 ? 13.732 -28.397 -9.145 1.00 87.94 84 ILE A O 1
ATOM 675 N N . TYR A 1 85 ? 12.320 -29.217 -10.681 1.00 90.44 85 TYR A N 1
ATOM 676 C CA . TYR A 1 85 ? 13.378 -29.794 -11.504 1.00 90.44 85 TYR A CA 1
ATOM 677 C C . TYR A 1 85 ? 14.070 -28.721 -12.365 1.00 90.44 85 TYR A C 1
ATOM 679 O O . TYR A 1 85 ? 13.384 -27.942 -13.032 1.00 90.44 85 TYR A O 1
ATOM 687 N N . PRO A 1 86 ? 15.412 -28.747 -12.473 1.00 89.06 86 PRO A N 1
ATOM 688 C CA . PRO A 1 86 ? 16.190 -27.875 -13.359 1.00 89.06 86 PRO A CA 1
ATOM 689 C C . PRO A 1 86 ? 15.704 -27.860 -14.815 1.00 89.06 86 PRO A C 1
ATOM 691 O O . PRO A 1 86 ? 15.704 -26.820 -15.468 1.00 89.06 86 PRO A O 1
ATOM 694 N N . ARG A 1 87 ? 15.233 -29.005 -15.322 1.00 90.00 87 ARG A N 1
ATOM 695 C CA . ARG A 1 87 ? 14.630 -29.114 -16.657 1.00 90.00 87 ARG A CA 1
ATOM 696 C C . ARG A 1 87 ? 13.415 -28.198 -16.837 1.00 90.00 87 ARG A C 1
ATOM 698 O O . ARG A 1 87 ? 13.294 -27.583 -17.886 1.00 90.00 87 ARG A O 1
ATOM 705 N N . ILE A 1 88 ? 12.557 -28.079 -15.824 1.00 88.81 88 ILE A N 1
ATOM 706 C CA . ILE A 1 88 ? 11.358 -27.229 -15.888 1.00 88.81 88 ILE A CA 1
ATOM 707 C C . ILE A 1 88 ? 11.774 -25.759 -15.966 1.00 88.81 88 ILE A C 1
ATOM 709 O O . ILE A 1 88 ? 11.277 -25.031 -16.816 1.00 88.81 88 ILE A O 1
ATOM 713 N N . MET A 1 89 ? 12.737 -25.338 -15.139 1.00 86.69 89 MET A N 1
ATOM 714 C CA . MET A 1 89 ? 13.270 -23.970 -15.182 1.00 86.69 89 MET A CA 1
ATOM 715 C C . MET A 1 89 ? 13.943 -23.644 -16.522 1.00 86.69 89 MET A C 1
ATOM 717 O O . MET A 1 89 ? 13.875 -22.512 -16.985 1.00 86.69 89 MET A O 1
ATOM 721 N N . TRP A 1 90 ? 14.590 -24.629 -17.152 1.00 87.06 90 TRP A N 1
ATOM 722 C CA . TRP A 1 90 ? 15.160 -24.474 -18.487 1.00 87.06 90 TRP A CA 1
ATOM 723 C C . TRP A 1 90 ? 14.088 -24.351 -19.568 1.00 87.06 90 TRP A C 1
ATOM 725 O O . TRP A 1 90 ? 14.216 -23.519 -20.465 1.00 87.06 90 TRP A O 1
ATOM 735 N N . GLU A 1 91 ? 13.075 -25.215 -19.539 1.00 86.81 91 GLU A N 1
ATOM 736 C CA . GLU A 1 91 ? 11.999 -25.232 -20.532 1.00 86.81 91 GLU A CA 1
ATOM 737 C C . GLU A 1 91 ? 11.173 -23.944 -20.453 1.00 86.81 91 GLU A C 1
ATOM 739 O O . GLU A 1 91 ? 10.978 -23.318 -21.487 1.00 86.81 91 GLU A O 1
ATOM 744 N N . ALA A 1 92 ? 10.840 -23.490 -19.240 1.00 85.62 92 ALA A N 1
ATOM 745 C CA . ALA A 1 92 ? 10.105 -22.252 -18.977 1.00 85.62 92 ALA A CA 1
ATOM 746 C C . ALA A 1 92 ? 11.002 -20.998 -18.877 1.00 85.62 92 ALA A C 1
ATOM 748 O O . ALA A 1 92 ? 10.615 -19.992 -18.284 1.00 85.62 92 ALA A O 1
ATOM 749 N N . ARG A 1 93 ? 12.255 -21.052 -19.351 1.00 85.56 93 ARG A N 1
ATOM 750 C CA . ARG A 1 93 ? 13.238 -19.982 -19.092 1.00 85.56 93 ARG A CA 1
ATOM 751 C C . ARG A 1 93 ? 12.877 -18.651 -19.736 1.00 85.56 93 ARG A C 1
ATOM 753 O O . ARG A 1 93 ? 13.263 -17.617 -19.204 1.00 85.56 93 ARG A O 1
ATOM 760 N N . GLU A 1 94 ? 12.220 -18.679 -20.893 1.00 80.50 94 GLU A N 1
ATOM 761 C CA . GLU A 1 94 ? 11.855 -17.456 -21.608 1.00 80.50 94 GLU A CA 1
ATOM 762 C C . GLU A 1 94 ? 10.733 -16.758 -20.836 1.00 80.50 94 GLU A C 1
ATOM 764 O O . GLU A 1 94 ? 10.837 -15.571 -20.552 1.00 80.50 94 GLU A O 1
ATOM 769 N N . GLU A 1 95 ? 9.756 -17.530 -20.366 1.00 78.44 95 GLU A N 1
ATOM 770 C CA . GLU A 1 95 ? 8.636 -17.104 -19.535 1.00 78.44 95 GLU A CA 1
ATOM 771 C C . GLU A 1 95 ? 9.111 -16.610 -18.162 1.00 78.44 95 GLU A C 1
ATOM 773 O O . GLU A 1 95 ? 8.703 -15.545 -17.706 1.00 78.44 95 GLU A O 1
ATOM 778 N N . ILE A 1 96 ? 10.020 -17.342 -17.509 1.00 77.50 96 ILE A N 1
ATOM 779 C CA . ILE A 1 96 ? 10.608 -16.951 -16.220 1.00 77.50 96 ILE A CA 1
ATOM 780 C C . ILE A 1 96 ? 11.422 -15.665 -16.375 1.00 77.50 96 ILE A C 1
ATOM 782 O O . ILE A 1 96 ? 11.311 -14.765 -15.546 1.00 77.50 96 ILE A O 1
ATOM 786 N N . ALA A 1 97 ? 12.241 -15.551 -17.420 1.00 76.12 97 ALA A N 1
ATOM 787 C CA . ALA A 1 97 ? 13.054 -14.361 -17.632 1.00 76.12 97 ALA A CA 1
ATOM 788 C C . ALA A 1 97 ? 12.232 -13.146 -18.069 1.00 76.12 97 ALA A C 1
ATOM 790 O O . ALA A 1 97 ? 12.589 -12.022 -17.738 1.00 76.12 97 ALA A O 1
ATOM 791 N N . GLU A 1 98 ? 11.130 -13.354 -18.785 1.00 68.44 98 GLU A N 1
ATOM 792 C CA . GLU A 1 98 ? 10.159 -12.311 -19.109 1.00 68.44 98 GLU A CA 1
ATOM 793 C C . GLU A 1 98 ? 9.423 -11.823 -17.858 1.00 68.44 98 GLU A C 1
ATOM 795 O O . GLU A 1 98 ? 9.331 -10.618 -17.635 1.00 68.44 98 GLU A O 1
ATOM 800 N N . GLN A 1 99 ? 9.007 -12.740 -16.981 1.00 63.38 99 GLN A N 1
ATOM 801 C CA . GLN A 1 99 ? 8.392 -12.408 -15.691 1.00 63.38 99 GLN A CA 1
ATOM 802 C C . GLN A 1 99 ? 9.365 -11.736 -14.711 1.00 63.38 99 GLN A C 1
ATOM 804 O O . GLN A 1 99 ? 8.947 -10.928 -13.885 1.00 63.38 99 GLN A O 1
ATOM 809 N N . LEU A 1 100 ? 10.660 -12.048 -14.802 1.00 66.00 100 LEU A N 1
ATOM 810 C CA . LEU A 1 100 ? 11.728 -11.430 -14.010 1.00 66.00 100 LEU A CA 1
ATOM 811 C C . LEU A 1 100 ? 12.386 -10.229 -14.708 1.00 66.00 100 LEU A C 1
ATOM 813 O O . LEU A 1 100 ? 13.328 -9.666 -14.164 1.00 66.00 100 LEU A O 1
ATOM 817 N N . GLY A 1 101 ? 11.915 -9.840 -15.897 1.00 66.81 101 GLY A N 1
ATOM 818 C CA . GLY A 1 101 ? 12.492 -8.763 -16.706 1.00 66.81 101 GLY A CA 1
ATOM 819 C C . GLY A 1 101 ? 12.054 -7.356 -16.303 1.00 66.81 101 GLY A C 1
ATOM 820 O O . GLY A 1 101 ? 12.415 -6.402 -16.985 1.00 66.81 101 GLY A O 1
ATOM 821 N N . VAL A 1 102 ? 11.270 -7.231 -15.230 1.00 75.12 102 VAL A N 1
ATOM 822 C CA . VAL A 1 102 ? 10.918 -5.944 -14.628 1.00 75.12 102 VAL A CA 1
ATOM 823 C C . VAL A 1 102 ? 12.186 -5.308 -14.058 1.00 75.12 102 VAL A C 1
ATOM 825 O O . VAL A 1 102 ? 12.824 -5.877 -13.174 1.00 75.12 102 VAL A O 1
ATOM 828 N N . GLU A 1 103 ? 12.554 -4.131 -14.563 1.00 75.88 103 GLU A N 1
ATOM 829 C CA . GLU A 1 103 ? 13.782 -3.442 -14.150 1.00 75.88 103 GLU A CA 1
ATOM 830 C C . GLU A 1 103 ? 13.621 -2.748 -12.783 1.00 75.88 103 GLU A C 1
ATOM 832 O O . GLU A 1 103 ? 14.595 -2.575 -12.046 1.00 75.88 103 GLU A O 1
ATOM 837 N N . GLY A 1 104 ? 12.399 -2.329 -12.443 1.00 79.50 104 GLY A N 1
ATOM 838 C CA . GLY A 1 104 ? 12.039 -1.781 -11.140 1.00 79.50 104 GLY A CA 1
ATOM 839 C C . GLY A 1 104 ? 11.890 -2.826 -10.028 1.00 79.50 104 GLY A C 1
ATOM 840 O O . GLY A 1 104 ? 11.980 -4.036 -10.225 1.00 79.50 104 GLY A O 1
ATOM 841 N N . TRP A 1 105 ? 11.606 -2.357 -8.812 1.00 83.62 105 TRP A N 1
ATOM 842 C CA . TRP A 1 105 ? 11.240 -3.242 -7.709 1.00 83.62 105 TRP A CA 1
ATOM 843 C C . TRP A 1 105 ? 9.751 -3.584 -7.771 1.00 83.62 105 TRP A C 1
ATOM 845 O O . TRP A 1 105 ? 8.909 -2.724 -8.039 1.00 83.62 105 TRP A O 1
ATOM 855 N N . VAL A 1 106 ? 9.419 -4.833 -7.444 1.00 83.31 106 VAL A N 1
ATOM 856 C CA . VAL A 1 106 ? 8.039 -5.318 -7.323 1.00 83.31 106 VAL A CA 1
ATOM 857 C C . VAL A 1 106 ? 7.812 -5.864 -5.919 1.00 83.31 106 VAL A C 1
ATOM 859 O O . VAL A 1 106 ? 8.632 -6.596 -5.370 1.00 83.31 106 VAL A O 1
ATOM 862 N N . SER A 1 107 ? 6.675 -5.522 -5.323 1.00 80.69 107 SER A N 1
ATOM 863 C CA . SER A 1 107 ? 6.225 -6.041 -4.034 1.00 80.69 107 SER A CA 1
ATOM 864 C C . SER A 1 107 ? 4.766 -6.468 -4.142 1.00 80.69 107 SER A C 1
ATOM 866 O O . SER A 1 107 ? 3.933 -5.706 -4.633 1.00 80.69 107 SER A O 1
ATOM 868 N N . LYS A 1 108 ? 4.438 -7.681 -3.685 1.00 79.75 108 LYS A N 1
ATOM 869 C CA . LYS A 1 108 ? 3.077 -8.229 -3.754 1.00 79.75 108 LYS A CA 1
ATOM 870 C C . LYS A 1 108 ? 2.571 -8.642 -2.378 1.00 79.75 108 LYS A C 1
ATOM 872 O O . LYS A 1 108 ? 3.305 -9.232 -1.589 1.00 79.75 108 LYS A O 1
ATOM 877 N N . PHE A 1 109 ? 1.296 -8.372 -2.126 1.00 74.75 109 PHE A N 1
ATOM 878 C CA . PHE A 1 109 ? 0.540 -8.894 -0.997 1.00 74.75 109 PHE A CA 1
ATOM 879 C C . PHE A 1 109 ? -0.890 -9.198 -1.450 1.00 74.75 109 PHE A C 1
ATOM 881 O O . PHE A 1 109 ? -1.655 -8.276 -1.719 1.00 74.75 109 PHE A O 1
ATOM 888 N N . ALA A 1 110 ? -1.253 -10.481 -1.529 1.00 84.38 110 ALA A N 1
ATOM 889 C CA . ALA A 1 110 ? -2.517 -10.920 -2.126 1.00 84.38 110 ALA A CA 1
ATOM 890 C C . ALA A 1 110 ? -2.739 -10.280 -3.518 1.00 84.38 110 ALA A C 1
ATOM 892 O O . ALA A 1 110 ? -1.896 -10.434 -4.403 1.00 84.38 110 ALA A O 1
ATOM 893 N N . ASP A 1 111 ? -3.844 -9.559 -3.704 1.00 80.56 111 ASP A N 1
ATOM 894 C CA . ASP A 1 111 ? -4.189 -8.815 -4.918 1.00 80.56 111 ASP A CA 1
ATOM 895 C C . ASP A 1 111 ? -3.468 -7.458 -5.038 1.00 80.56 111 ASP A C 1
ATOM 897 O O . ASP A 1 111 ? -3.392 -6.888 -6.128 1.00 80.56 111 ASP A O 1
ATOM 901 N N . TYR A 1 112 ? -2.877 -6.948 -3.954 1.00 82.19 112 TYR A N 1
ATOM 902 C CA . TYR A 1 112 ? -2.120 -5.699 -3.971 1.00 82.19 112 TYR A CA 1
ATOM 903 C C . TYR A 1 112 ? -0.727 -5.916 -4.560 1.00 82.19 112 TYR A C 1
ATOM 905 O O . TYR A 1 112 ? 0.153 -6.509 -3.934 1.00 82.19 112 TYR A O 1
ATOM 913 N N . THR A 1 113 ? -0.510 -5.382 -5.759 1.00 86.69 113 THR A N 1
ATOM 914 C CA . THR A 1 113 ? 0.801 -5.346 -6.417 1.00 86.69 113 THR A CA 1
ATOM 915 C C . THR A 1 113 ? 1.307 -3.912 -6.455 1.00 86.69 113 THR A C 1
ATOM 917 O O . THR A 1 113 ? 0.599 -3.010 -6.898 1.00 86.69 113 THR A O 1
ATOM 920 N N . LYS A 1 114 ? 2.530 -3.701 -5.977 1.00 88.94 114 LYS A N 1
ATOM 921 C CA . LYS A 1 114 ? 3.239 -2.423 -5.997 1.00 88.94 114 LYS A CA 1
ATOM 922 C C . LYS A 1 114 ? 4.469 -2.579 -6.868 1.00 88.94 114 LYS A C 1
ATOM 924 O O . LYS A 1 114 ? 5.201 -3.556 -6.725 1.00 88.94 114 LYS A O 1
ATOM 929 N N . ILE A 1 115 ? 4.686 -1.606 -7.733 1.00 89.31 115 ILE A N 1
ATOM 930 C CA . ILE A 1 115 ? 5.861 -1.518 -8.584 1.00 89.31 115 ILE A CA 1
ATOM 931 C C . ILE A 1 115 ? 6.435 -0.114 -8.478 1.00 89.31 115 ILE A C 1
ATOM 933 O O . ILE A 1 115 ? 5.687 0.859 -8.348 1.00 89.31 115 ILE A O 1
ATOM 937 N N . GLY A 1 116 ? 7.754 0.000 -8.503 1.00 90.12 116 GLY A N 1
ATOM 938 C CA . GLY A 1 116 ? 8.404 1.295 -8.448 1.00 90.12 116 GLY A CA 1
ATOM 939 C C . GLY A 1 116 ? 9.841 1.253 -8.926 1.00 90.12 116 GLY A C 1
ATOM 940 O O . GLY A 1 116 ? 10.452 0.203 -9.074 1.00 90.12 116 GLY A O 1
ATOM 941 N N . GLY A 1 117 ? 10.393 2.435 -9.152 1.00 89.25 117 GLY A 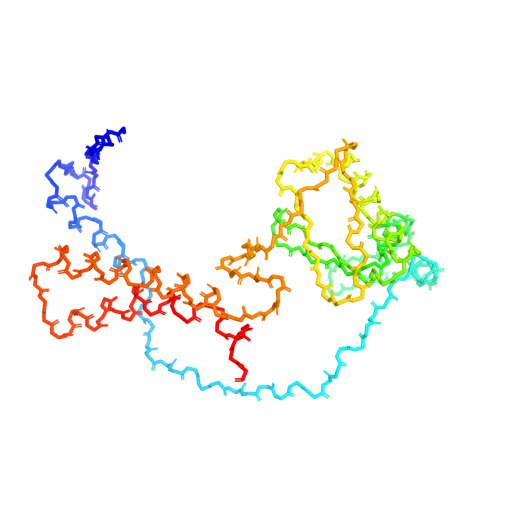N 1
ATOM 942 C CA . GLY A 1 117 ? 11.764 2.606 -9.605 1.00 89.25 117 GLY A CA 1
ATOM 943 C C . GLY A 1 117 ? 12.178 4.069 -9.533 1.00 89.25 117 GLY A C 1
ATOM 944 O O . GLY A 1 117 ? 11.368 4.953 -9.229 1.00 89.25 117 GLY A O 1
ATOM 945 N N . VAL A 1 118 ? 13.454 4.332 -9.800 1.00 89.44 118 VAL A N 1
ATOM 946 C CA . VAL A 1 118 ? 13.995 5.695 -9.835 1.00 89.44 118 VAL A CA 1
ATOM 947 C C . VAL A 1 118 ? 13.567 6.391 -11.133 1.00 89.44 118 VAL A C 1
ATOM 949 O O . VAL A 1 118 ? 13.866 5.927 -12.233 1.00 89.44 118 VAL A O 1
ATOM 952 N N . VAL A 1 119 ? 12.868 7.524 -10.993 1.00 90.00 119 VAL A N 1
ATOM 953 C CA . VAL A 1 119 ? 12.228 8.286 -12.090 1.00 90.00 119 VAL A CA 1
ATOM 954 C C . VAL A 1 119 ? 12.692 9.751 -12.129 1.00 90.00 119 VAL A C 1
ATOM 956 O O . VAL A 1 119 ? 11.907 10.688 -12.287 1.00 90.00 119 VAL A O 1
ATOM 959 N N . ASP A 1 120 ? 13.992 9.960 -11.936 1.00 88.88 120 ASP A N 1
ATOM 960 C CA . ASP A 1 120 ? 14.663 11.270 -11.988 1.00 88.88 120 ASP A CA 1
ATOM 961 C C . ASP A 1 120 ? 14.929 11.778 -13.421 1.00 88.88 120 ASP A C 1
ATOM 963 O O . ASP A 1 120 ? 15.239 12.948 -13.647 1.00 88.88 120 ASP A O 1
ATOM 967 N N . SER A 1 121 ? 14.763 10.901 -14.407 1.00 92.31 121 SER A N 1
ATOM 968 C CA . SER A 1 121 ? 15.054 11.113 -15.821 1.00 92.31 121 SER A CA 1
ATOM 969 C C . SER A 1 121 ? 13.875 10.669 -16.692 1.00 92.31 121 SER A C 1
ATOM 971 O O . SER A 1 121 ? 12.980 9.950 -16.246 1.00 92.31 121 SER A O 1
ATOM 973 N N . GLU A 1 122 ? 13.851 11.116 -17.952 1.00 91.62 122 GLU A N 1
ATOM 974 C CA . GLU A 1 122 ? 12.863 10.611 -18.926 1.00 91.62 122 GLU A CA 1
ATOM 975 C C . GLU A 1 122 ? 13.039 9.118 -19.166 1.00 91.62 122 GLU A C 1
ATOM 977 O O . GLU A 1 122 ? 12.057 8.387 -19.208 1.00 91.62 122 GLU A O 1
ATOM 982 N N . GLU A 1 123 ? 14.286 8.657 -19.226 1.00 90.50 123 GLU A 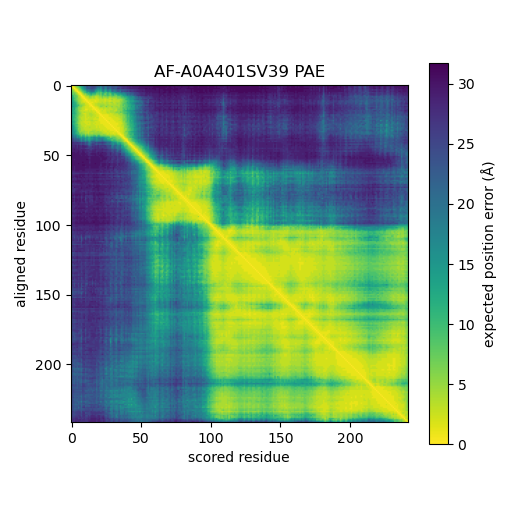N 1
ATOM 983 C CA . GLU A 1 123 ? 14.594 7.240 -19.346 1.00 90.50 123 GLU A CA 1
ATOM 984 C C . GLU A 1 123 ? 14.020 6.437 -18.172 1.00 90.50 123 GLU A C 1
ATOM 986 O O . GLU A 1 123 ? 13.367 5.425 -18.402 1.00 90.50 123 GLU A O 1
ATOM 991 N N . GLY A 1 124 ? 14.168 6.921 -16.931 1.00 89.69 124 GLY A N 1
ATOM 992 C CA . GLY A 1 124 ? 13.566 6.290 -15.753 1.00 89.69 124 GLY A CA 1
ATOM 993 C C . GLY A 1 124 ? 12.040 6.232 -15.799 1.00 89.69 124 GLY A C 1
ATOM 994 O O . GLY A 1 124 ? 11.457 5.201 -15.473 1.00 89.69 124 GLY A O 1
ATOM 995 N N . CYS A 1 125 ? 11.385 7.297 -16.271 1.00 92.25 125 CYS A N 1
ATOM 996 C CA . CYS A 1 125 ? 9.933 7.291 -16.472 1.00 92.25 125 CYS A CA 1
ATOM 997 C C . CYS A 1 125 ? 9.522 6.265 -17.544 1.00 92.25 125 CYS A C 1
ATOM 999 O O . CYS A 1 125 ? 8.579 5.505 -17.347 1.00 92.25 125 CYS A O 1
ATOM 1001 N N . CYS A 1 126 ? 10.257 6.197 -18.658 1.00 92.06 126 CYS A N 1
ATOM 1002 C CA . CYS A 1 126 ? 10.012 5.213 -19.710 1.00 92.06 126 CYS A CA 1
ATOM 1003 C C . CYS A 1 126 ? 10.259 3.775 -19.236 1.00 92.06 126 CYS A C 1
ATOM 1005 O O . CYS A 1 126 ? 9.530 2.882 -19.657 1.00 92.06 126 CYS A O 1
ATOM 1007 N N . ARG A 1 127 ? 11.256 3.538 -18.371 1.00 91.31 127 ARG A N 1
ATOM 1008 C CA . ARG A 1 127 ? 11.494 2.226 -17.747 1.00 91.31 127 ARG A CA 1
ATOM 1009 C C . ARG A 1 127 ? 10.300 1.793 -16.902 1.00 91.31 127 ARG A C 1
ATOM 1011 O O . ARG A 1 127 ? 9.758 0.726 -17.142 1.00 91.31 127 ARG A O 1
ATOM 1018 N N . LEU A 1 128 ? 9.818 2.657 -16.005 1.00 91.81 128 LEU A N 1
ATOM 1019 C CA . LEU A 1 128 ? 8.670 2.317 -15.158 1.00 91.81 128 LEU A CA 1
ATOM 1020 C C . LEU A 1 128 ? 7.382 2.090 -15.970 1.00 91.81 128 LEU A C 1
ATOM 1022 O O . LEU A 1 128 ? 6.582 1.230 -15.613 1.00 91.81 128 LEU A O 1
ATOM 1026 N N . GLN A 1 129 ? 7.177 2.817 -17.076 1.00 94.94 129 GLN A N 1
ATOM 1027 C CA . GLN A 1 129 ? 6.054 2.535 -17.977 1.00 94.94 129 GLN A CA 1
ATOM 1028 C C . GLN A 1 129 ? 6.219 1.186 -18.694 1.00 94.94 129 GLN A C 1
ATOM 1030 O O . GLN A 1 129 ? 5.256 0.432 -18.753 1.00 94.94 129 GLN A O 1
ATOM 1035 N N . ARG A 1 130 ? 7.424 0.847 -19.176 1.00 91.88 130 ARG A N 1
ATOM 1036 C CA . ARG A 1 130 ? 7.702 -0.469 -19.779 1.00 91.88 130 ARG A CA 1
ATOM 1037 C C . ARG A 1 130 ? 7.430 -1.609 -18.802 1.00 91.88 130 ARG A C 1
ATOM 1039 O O . ARG A 1 130 ? 6.777 -2.579 -19.169 1.00 91.88 130 ARG A O 1
ATOM 1046 N N . ASP A 1 131 ? 7.867 -1.457 -17.558 1.00 90.38 131 ASP A N 1
ATOM 1047 C CA . ASP A 1 131 ? 7.605 -2.431 -16.505 1.00 90.38 131 ASP A CA 1
ATOM 1048 C C . ASP A 1 131 ? 6.092 -2.605 -16.246 1.00 90.38 131 ASP A C 1
ATOM 1050 O O . ASP A 1 131 ? 5.605 -3.724 -16.081 1.00 90.38 131 ASP A O 1
ATOM 1054 N N . LEU A 1 132 ? 5.324 -1.505 -16.249 1.00 91.81 132 LEU A N 1
ATOM 1055 C CA . LEU A 1 132 ? 3.860 -1.547 -16.151 1.00 91.81 132 LEU A CA 1
ATOM 1056 C C . LEU A 1 132 ? 3.217 -2.254 -17.352 1.00 91.81 132 LEU A C 1
ATOM 1058 O O . LEU A 1 132 ? 2.309 -3.061 -17.154 1.00 91.81 132 LEU A O 1
ATOM 1062 N N . ASP A 1 133 ? 3.694 -1.990 -18.570 1.00 91.81 133 ASP A N 1
ATOM 1063 C CA . ASP A 1 133 ? 3.188 -2.610 -19.801 1.00 91.81 133 ASP A CA 1
ATOM 1064 C C . ASP A 1 133 ? 3.462 -4.127 -19.817 1.00 91.81 133 ASP A C 1
ATOM 1066 O O . ASP A 1 133 ? 2.602 -4.921 -20.213 1.00 91.81 133 ASP A O 1
ATOM 1070 N N . MET A 1 134 ? 4.632 -4.552 -19.324 1.00 87.69 134 MET A N 1
ATOM 1071 C CA . MET A 1 134 ? 4.976 -5.968 -19.147 1.00 87.69 134 MET A CA 1
ATOM 1072 C C . MET A 1 134 ? 4.052 -6.646 -18.134 1.00 87.69 134 MET A C 1
ATOM 1074 O O . MET A 1 134 ? 3.491 -7.705 -18.415 1.00 87.69 134 MET A O 1
ATOM 1078 N N . MET A 1 135 ? 3.838 -6.013 -16.977 1.00 86.56 135 MET A N 1
ATOM 1079 C CA . MET A 1 135 ? 2.919 -6.524 -15.958 1.00 86.56 135 MET A CA 1
ATOM 1080 C C . MET A 1 135 ? 1.483 -6.610 -16.476 1.00 86.56 135 MET A C 1
ATOM 1082 O O . MET A 1 135 ? 0.772 -7.555 -16.141 1.00 86.56 135 MET A O 1
ATOM 1086 N N . GLN A 1 136 ? 1.047 -5.636 -17.278 1.00 89.50 136 GLN A N 1
ATOM 1087 C CA . GLN A 1 136 ? -0.271 -5.647 -17.904 1.00 89.50 136 GLN A CA 1
ATOM 1088 C C . GLN A 1 136 ? -0.402 -6.810 -18.892 1.00 89.50 136 GLN A C 1
ATOM 1090 O O . GLN A 1 136 ? -1.371 -7.557 -18.807 1.00 89.50 136 GLN A O 1
ATOM 1095 N N . SER A 1 137 ? 0.584 -6.998 -19.771 1.00 88.88 137 SER A N 1
ATOM 1096 C CA . SER A 1 137 ? 0.588 -8.091 -20.754 1.00 88.88 137 SER A CA 1
ATOM 1097 C C . SER A 1 137 ? 0.528 -9.458 -20.067 1.00 88.88 137 SER A C 1
ATOM 1099 O O . SER A 1 137 ? -0.269 -10.314 -20.445 1.00 88.88 137 SER A O 1
ATOM 1101 N N . TRP A 1 138 ? 1.301 -9.631 -18.990 1.00 86.00 138 TRP A N 1
ATOM 1102 C CA . TRP A 1 138 ? 1.232 -10.819 -18.141 1.00 86.00 138 TRP A CA 1
ATOM 1103 C C . TRP A 1 138 ? -0.161 -10.982 -17.516 1.00 86.00 138 TRP A C 1
ATOM 1105 O O . TRP A 1 138 ? -0.771 -12.042 -17.596 1.00 86.00 138 TRP A O 1
ATOM 1115 N N . ALA A 1 139 ? -0.718 -9.928 -16.922 1.00 87.19 139 ALA A N 1
ATOM 1116 C CA . ALA A 1 139 ? -2.042 -9.991 -16.313 1.00 87.19 139 ALA A CA 1
ATOM 1117 C C . ALA A 1 139 ? -3.138 -10.373 -17.326 1.00 87.19 139 ALA A C 1
ATOM 1119 O O . ALA A 1 139 ? -4.037 -11.139 -16.986 1.00 87.19 139 ALA A O 1
ATOM 1120 N N . GLU A 1 140 ? -3.057 -9.880 -18.563 1.00 87.69 140 GLU A N 1
ATOM 1121 C CA . GLU A 1 140 ? -3.978 -10.227 -19.651 1.00 87.69 140 GLU A CA 1
ATOM 1122 C C . GLU A 1 140 ? -3.859 -11.704 -20.056 1.00 87.69 140 GLU A C 1
ATOM 1124 O O . GLU A 1 140 ? -4.876 -12.395 -20.142 1.00 87.69 140 GLU A O 1
ATOM 1129 N N . GLU A 1 141 ? -2.636 -12.214 -20.231 1.00 86.69 141 GLU A N 1
ATOM 1130 C CA . GLU A 1 141 ? -2.376 -13.623 -20.564 1.00 86.69 141 GLU A CA 1
ATOM 1131 C C . GLU A 1 141 ? -2.964 -14.576 -19.515 1.00 86.69 141 GLU A C 1
ATOM 1133 O O . GLU A 1 141 ? -3.603 -15.576 -19.846 1.00 86.69 141 GLU A O 1
ATOM 1138 N N . TRP A 1 142 ? -2.807 -14.227 -18.238 1.00 85.69 142 TRP A N 1
ATOM 1139 C CA . TRP A 1 142 ? -3.275 -15.034 -17.113 1.00 85.69 142 TRP A CA 1
ATOM 1140 C C . TRP A 1 142 ? -4.723 -14.730 -16.697 1.00 85.69 142 TRP A C 1
ATOM 1142 O O . TRP A 1 142 ? -5.193 -15.255 -15.688 1.00 85.69 142 TRP A O 1
ATOM 1152 N N . GLN A 1 143 ? -5.450 -13.911 -17.468 1.00 86.62 143 GLN A N 1
ATOM 1153 C CA . GLN A 1 143 ? -6.839 -13.509 -17.202 1.00 86.62 143 GLN A CA 1
ATOM 1154 C C . GLN A 1 143 ? -7.040 -12.857 -15.816 1.00 86.62 143 GLN A C 1
ATOM 1156 O O . GLN A 1 143 ? -8.087 -12.992 -15.181 1.00 86.62 143 GLN A O 1
ATOM 1161 N N . MET A 1 144 ? -6.024 -12.133 -15.344 1.00 85.50 144 MET A N 1
ATOM 1162 C CA . MET A 1 144 ? -5.970 -11.418 -14.066 1.00 85.50 144 MET A CA 1
ATOM 1163 C C . MET A 1 144 ? -5.950 -9.895 -14.273 1.00 85.50 144 MET A C 1
ATOM 1165 O O . MET A 1 144 ? -5.118 -9.196 -13.697 1.00 85.50 144 MET A O 1
ATOM 1169 N N . GLU A 1 145 ? -6.856 -9.378 -15.106 1.00 86.19 145 GLU A N 1
ATOM 1170 C CA . GLU A 1 145 ? -6.892 -7.967 -15.510 1.00 86.19 145 GLU A CA 1
ATOM 1171 C C . GLU A 1 145 ? -6.786 -6.982 -14.331 1.00 86.19 145 GLU A C 1
ATOM 1173 O O . GLU A 1 145 ? -7.516 -7.062 -13.335 1.00 86.19 145 GLU A O 1
ATOM 1178 N N . PHE A 1 146 ? -5.910 -5.984 -14.471 1.00 88.06 146 PHE A N 1
ATOM 1179 C CA . PHE A 1 146 ? -5.841 -4.882 -13.518 1.00 88.06 146 PHE A CA 1
ATOM 1180 C C . PHE A 1 146 ? -7.106 -4.026 -13.563 1.00 88.06 146 PHE A C 1
ATOM 1182 O O . PHE A 1 146 ? -7.704 -3.818 -14.615 1.00 88.06 146 PHE A O 1
ATOM 1189 N N . ASN A 1 147 ? -7.474 -3.452 -12.414 1.00 89.62 147 ASN A N 1
ATOM 1190 C CA . ASN A 1 147 ? -8.527 -2.447 -12.319 1.00 89.62 147 ASN A CA 1
ATOM 1191 C C . ASN A 1 147 ? -7.905 -1.038 -12.328 1.00 89.62 147 ASN A C 1
ATOM 1193 O O . ASN A 1 147 ? -7.519 -0.553 -11.260 1.00 89.62 147 ASN A O 1
ATOM 1197 N N . PRO A 1 148 ? -7.870 -0.322 -13.472 1.00 89.31 148 PRO A N 1
ATOM 1198 C CA . PRO A 1 148 ? -7.140 0.941 -13.579 1.00 89.31 148 PRO A CA 1
ATOM 1199 C C . PRO A 1 148 ? -7.724 2.053 -12.702 1.00 89.31 148 PRO A C 1
ATOM 1201 O O . PRO A 1 148 ? -7.043 3.026 -12.414 1.00 89.31 148 PRO A O 1
ATOM 1204 N N . VAL A 1 149 ? -8.989 1.927 -12.274 1.00 90.56 149 VAL A N 1
ATOM 1205 C CA . VAL A 1 149 ? -9.642 2.903 -11.384 1.00 90.56 149 VAL A CA 1
ATOM 1206 C C . VAL A 1 149 ? -9.113 2.792 -9.953 1.00 90.56 149 VAL A C 1
ATOM 1208 O O . VAL A 1 149 ? -9.089 3.786 -9.236 1.00 90.56 149 VAL A O 1
ATOM 1211 N N . LYS A 1 150 ? -8.704 1.588 -9.533 1.00 89.94 150 LYS A N 1
ATOM 1212 C CA . LYS A 1 150 ? -8.110 1.335 -8.211 1.00 89.94 150 LYS A CA 1
ATOM 1213 C C . LYS A 1 150 ? -6.585 1.442 -8.213 1.00 89.94 150 LYS A C 1
ATOM 1215 O O . LYS A 1 150 ? -5.989 1.487 -7.142 1.00 89.94 150 LYS A O 1
ATOM 1220 N N . CYS A 1 151 ? -5.963 1.437 -9.388 1.00 91.81 151 CYS A N 1
ATOM 1221 C CA . CYS A 1 151 ? -4.530 1.634 -9.538 1.00 91.81 151 CYS A CA 1
ATOM 1222 C C . CYS A 1 151 ? -4.191 3.124 -9.398 1.00 91.81 151 CYS A C 1
ATOM 1224 O O . CYS A 1 151 ? -4.729 3.980 -10.100 1.00 91.81 151 CYS A O 1
ATOM 1226 N N . GLU A 1 152 ? -3.272 3.423 -8.490 1.00 93.56 152 GLU A N 1
ATOM 1227 C CA . GLU A 1 152 ? -2.854 4.780 -8.153 1.00 93.56 152 GLU A CA 1
ATOM 1228 C C . GLU A 1 152 ? -1.339 4.904 -8.312 1.00 93.56 152 GLU A C 1
ATOM 1230 O O . GLU A 1 152 ? -0.600 3.943 -8.088 1.00 93.56 152 GLU A O 1
ATOM 1235 N N . VAL A 1 153 ? -0.872 6.096 -8.677 1.00 94.50 153 VAL A N 1
ATOM 1236 C CA . VAL A 1 153 ? 0.555 6.418 -8.748 1.00 94.50 153 VAL A CA 1
ATOM 1237 C C . VAL A 1 153 ? 0.932 7.283 -7.562 1.00 94.50 153 VAL A C 1
ATOM 1239 O O . VAL A 1 153 ? 0.306 8.312 -7.285 1.00 94.50 153 VAL A O 1
ATOM 1242 N N . PHE A 1 154 ? 2.013 6.883 -6.902 1.00 93.44 154 PHE A N 1
ATOM 1243 C CA . PHE A 1 154 ? 2.539 7.560 -5.734 1.00 93.44 154 PHE A CA 1
ATOM 1244 C C . PHE A 1 154 ? 3.978 8.029 -5.976 1.00 93.44 154 PHE A C 1
ATOM 1246 O O . PHE A 1 154 ? 4.884 7.226 -6.188 1.00 93.44 154 PHE A O 1
ATOM 1253 N N . HIS A 1 155 ? 4.191 9.348 -5.993 1.00 92.19 155 HIS A N 1
ATOM 1254 C CA . HIS A 1 155 ? 5.465 9.955 -6.394 1.00 92.19 155 HIS A CA 1
ATOM 1255 C C . HIS A 1 155 ? 6.278 10.443 -5.197 1.00 92.19 155 HIS A C 1
ATOM 1257 O O . HIS A 1 155 ? 5.890 11.415 -4.551 1.00 92.19 155 HIS A O 1
ATOM 1263 N N . PHE A 1 156 ? 7.466 9.881 -4.985 1.00 89.19 156 PHE A N 1
ATOM 1264 C CA . PHE A 1 156 ? 8.404 10.335 -3.954 1.00 89.19 156 PHE A CA 1
ATOM 1265 C C . PHE A 1 156 ? 9.575 11.136 -4.522 1.00 89.19 156 PHE A C 1
ATOM 1267 O O . PHE A 1 156 ? 9.997 10.916 -5.656 1.00 89.19 156 PHE A O 1
ATOM 1274 N N . GLY A 1 157 ? 10.159 11.995 -3.681 1.00 86.25 157 GLY A N 1
ATOM 1275 C CA . GLY A 1 157 ? 11.430 12.667 -3.958 1.00 86.25 157 GLY A CA 1
ATOM 1276 C C . GLY A 1 157 ? 11.300 13.993 -4.712 1.00 86.25 157 GLY A C 1
ATOM 1277 O O . GLY A 1 157 ? 10.318 14.265 -5.395 1.00 86.25 157 GLY A O 1
ATOM 1278 N N . ARG A 1 158 ? 12.317 14.851 -4.561 1.00 84.94 158 ARG A N 1
ATOM 1279 C CA . ARG A 1 158 ? 12.334 16.209 -5.141 1.00 84.94 158 ARG A CA 1
ATOM 1280 C C . ARG A 1 158 ? 12.676 16.230 -6.629 1.00 84.94 158 ARG A C 1
ATOM 1282 O O . ARG A 1 158 ? 12.241 17.130 -7.332 1.00 84.94 158 ARG A O 1
ATOM 1289 N N . THR A 1 159 ? 13.459 15.260 -7.086 1.00 86.50 159 THR A N 1
ATOM 1290 C CA . THR A 1 159 ? 13.894 15.109 -8.483 1.00 86.50 159 THR A CA 1
ATOM 1291 C C . THR A 1 159 ? 12.863 14.380 -9.346 1.00 86.50 159 THR A C 1
ATOM 1293 O O . THR A 1 159 ? 13.090 14.174 -10.532 1.00 86.50 159 THR A O 1
ATOM 1296 N N . ASN A 1 160 ? 11.723 13.991 -8.767 1.00 88.12 160 ASN A N 1
ATOM 1297 C CA . ASN A 1 160 ? 10.670 13.272 -9.467 1.00 88.12 160 ASN A CA 1
ATOM 1298 C C . ASN A 1 160 ? 9.981 14.174 -10.497 1.00 88.12 160 ASN A C 1
ATOM 1300 O O . ASN A 1 160 ? 9.415 15.211 -10.142 1.00 88.12 160 ASN A O 1
ATOM 1304 N N . LYS A 1 161 ? 9.974 13.746 -11.764 1.00 86.69 161 LYS A N 1
ATOM 1305 C CA . LYS A 1 161 ? 9.344 14.487 -12.869 1.00 86.69 161 LYS A CA 1
ATOM 1306 C C . LYS A 1 161 ? 7.808 14.490 -12.832 1.00 86.69 161 LYS A C 1
ATOM 1308 O O . LYS A 1 161 ? 7.191 15.219 -13.599 1.00 86.69 161 LYS A O 1
ATOM 1313 N N . ASN A 1 162 ? 7.180 13.708 -11.948 1.00 91.00 162 ASN A N 1
ATOM 1314 C CA . ASN A 1 162 ? 5.723 13.551 -11.841 1.00 91.00 162 ASN A CA 1
ATOM 1315 C C . ASN A 1 162 ? 5.056 13.141 -13.159 1.00 91.00 162 ASN A C 1
ATOM 1317 O O . ASN A 1 162 ? 3.973 13.634 -13.495 1.00 91.00 162 ASN A O 1
ATOM 1321 N N . ALA A 1 163 ? 5.720 12.242 -13.891 1.00 93.25 163 ALA A N 1
ATOM 1322 C CA . ALA A 1 163 ? 5.223 11.682 -15.139 1.00 93.25 163 ALA A CA 1
ATOM 1323 C C . ALA A 1 163 ? 3.851 11.013 -14.963 1.00 93.25 163 ALA A C 1
ATOM 1325 O O . ALA A 1 163 ? 3.454 10.622 -13.865 1.00 93.25 163 ALA A O 1
ATOM 1326 N N . GLU A 1 164 ? 3.109 10.919 -16.060 1.00 95.50 164 GLU A N 1
ATOM 1327 C CA . GLU A 1 164 ? 1.860 10.169 -16.115 1.00 95.50 164 GLU A CA 1
ATOM 1328 C C . GLU A 1 164 ? 2.137 8.741 -16.560 1.00 95.50 164 GLU A C 1
ATOM 1330 O O . GLU A 1 164 ? 2.858 8.530 -17.532 1.00 95.50 164 GLU A O 1
ATOM 1335 N N . TYR A 1 165 ? 1.519 7.789 -15.867 1.00 95.12 165 TYR A N 1
ATOM 1336 C CA . TYR A 1 165 ? 1.590 6.375 -16.209 1.00 95.12 165 TYR A CA 1
ATOM 1337 C C . TYR A 1 165 ? 0.224 5.868 -16.634 1.00 95.12 165 TYR A C 1
ATOM 1339 O O . TYR A 1 165 ? -0.809 6.385 -16.188 1.00 95.12 165 TYR A O 1
ATOM 1347 N N . ARG A 1 166 ? 0.217 4.865 -17.508 1.00 95.00 166 ARG A N 1
ATOM 1348 C CA . ARG A 1 166 ? -1.002 4.289 -18.075 1.00 95.00 166 ARG A CA 1
ATOM 1349 C C . ARG A 1 166 ? -1.063 2.790 -17.837 1.00 95.00 166 ARG A C 1
ATOM 1351 O O . ARG A 1 166 ? -0.046 2.117 -17.918 1.00 95.00 166 ARG A O 1
ATOM 1358 N N . VAL A 1 167 ? -2.270 2.297 -17.580 1.00 92.44 167 VAL A N 1
ATOM 1359 C CA . VAL A 1 167 ? -2.612 0.867 -17.549 1.00 92.44 167 VAL A CA 1
ATOM 1360 C C . VAL A 1 167 ? -3.962 0.706 -18.246 1.00 92.44 167 VAL A C 1
ATOM 1362 O O . VAL A 1 167 ? -4.880 1.503 -18.022 1.00 92.44 167 VAL A O 1
ATOM 1365 N N . ASN A 1 168 ? -4.083 -0.278 -19.135 1.00 89.94 168 ASN A N 1
ATOM 1366 C CA . ASN A 1 168 ? -5.254 -0.529 -19.985 1.00 89.94 168 ASN A CA 1
ATOM 1367 C C . ASN A 1 168 ? -5.714 0.741 -20.735 1.00 89.94 168 ASN A C 1
ATOM 1369 O O . ASN A 1 168 ? -6.900 1.076 -20.783 1.00 89.94 168 ASN A O 1
ATOM 1373 N N . GLY A 1 169 ? -4.755 1.528 -21.240 1.00 89.62 169 GLY A N 1
ATOM 1374 C CA . GLY A 1 169 ? -4.997 2.786 -21.959 1.00 89.62 169 GLY A CA 1
ATOM 1375 C C . GLY A 1 169 ? -5.481 3.969 -21.102 1.00 89.62 169 GLY A C 1
ATOM 1376 O O . GLY A 1 169 ? -5.598 5.086 -21.617 1.00 89.62 169 GLY A O 1
ATOM 1377 N N . ARG A 1 170 ? -5.728 3.777 -19.799 1.00 94.06 170 ARG A N 1
ATOM 1378 C CA . ARG A 1 170 ? -6.161 4.833 -18.871 1.00 94.06 170 ARG A CA 1
ATOM 1379 C C . ARG A 1 170 ? -4.984 5.401 -18.094 1.00 94.06 170 ARG A C 1
ATOM 1381 O O . ARG A 1 170 ? -4.126 4.653 -17.643 1.00 94.06 170 ARG A O 1
ATOM 1388 N N . VAL A 1 171 ? -4.973 6.720 -17.910 1.00 95.75 171 VAL A N 1
ATOM 1389 C CA . VAL A 1 171 ? -4.003 7.393 -17.034 1.00 95.75 171 VAL A CA 1
ATOM 1390 C C . VAL A 1 171 ? -4.347 7.080 -15.582 1.00 95.75 171 VAL A C 1
ATOM 1392 O O . VAL A 1 171 ? -5.502 7.223 -15.178 1.00 95.75 171 VAL A O 1
ATOM 1395 N N . LEU A 1 172 ? -3.349 6.652 -14.816 1.00 95.38 172 LEU A N 1
ATOM 1396 C CA . LEU A 1 172 ? -3.501 6.350 -13.401 1.00 95.38 172 LEU A CA 1
ATOM 1397 C C . LEU A 1 172 ? -3.641 7.627 -12.563 1.00 95.38 172 LEU A C 1
ATOM 1399 O O . LEU A 1 172 ? -3.002 8.649 -12.829 1.00 95.38 172 LEU A O 1
ATOM 1403 N N . SER A 1 173 ? -4.453 7.551 -11.510 1.00 94.44 173 SER A N 1
ATOM 1404 C CA . SER A 1 173 ? -4.676 8.673 -10.595 1.00 94.44 173 SER A CA 1
ATOM 1405 C C . SER A 1 173 ? -3.448 8.914 -9.721 1.00 94.44 173 SER A C 1
ATOM 1407 O O . SER A 1 173 ? -2.949 7.993 -9.076 1.00 94.44 173 SER A O 1
ATOM 1409 N N . LYS A 1 174 ? -2.971 10.160 -9.662 1.00 94.81 174 LYS A N 1
ATOM 1410 C CA . LYS A 1 174 ? -1.890 10.567 -8.753 1.00 94.81 174 LYS A CA 1
ATOM 1411 C C . LYS A 1 174 ? -2.465 10.838 -7.367 1.00 94.81 174 LYS A C 1
ATOM 1413 O O . LYS A 1 174 ? -3.459 11.556 -7.255 1.00 94.81 174 LYS A O 1
ATOM 1418 N N . VAL A 1 175 ? -1.821 10.318 -6.325 1.00 94.44 175 VAL A N 1
ATOM 1419 C CA . VAL A 1 175 ? -2.246 10.535 -4.933 1.00 94.44 175 VAL A CA 1
ATOM 1420 C C . VAL A 1 175 ? -1.132 11.153 -4.088 1.00 94.44 175 VAL A C 1
ATOM 1422 O O . VAL A 1 175 ? 0.053 10.931 -4.321 1.00 94.44 175 VAL A O 1
ATOM 1425 N N . GLU A 1 176 ? -1.518 11.976 -3.113 1.00 92.44 176 GLU A N 1
ATOM 1426 C CA . GLU A 1 176 ? -0.607 12.607 -2.136 1.00 92.44 176 GLU A CA 1
ATOM 1427 C C . GLU A 1 176 ? -0.494 11.793 -0.840 1.00 92.44 176 GLU A C 1
ATOM 1429 O O . GLU A 1 176 ? 0.474 11.905 -0.083 1.00 92.44 176 GLU A O 1
ATOM 1434 N N . GLU A 1 177 ? -1.453 10.901 -0.618 1.00 92.88 177 GLU A N 1
ATOM 1435 C CA . GLU A 1 177 ? -1.473 9.955 0.481 1.00 92.88 177 GLU A CA 1
ATOM 1436 C C . GLU A 1 177 ? -2.015 8.615 -0.015 1.00 92.88 177 GLU A C 1
ATOM 1438 O O . GLU A 1 177 ? -3.023 8.583 -0.718 1.00 92.88 177 GLU A O 1
ATOM 1443 N N . GLN A 1 178 ? -1.374 7.520 0.386 1.00 91.50 178 GLN A N 1
ATOM 1444 C CA . GLN A 1 178 ? -1.807 6.168 0.061 1.00 91.50 178 GLN A CA 1
ATOM 1445 C C . GLN A 1 178 ? -1.924 5.322 1.329 1.00 91.50 178 GLN A C 1
ATOM 1447 O O . GLN A 1 178 ? -1.086 5.404 2.228 1.00 91.50 178 GLN A O 1
ATOM 1452 N N . ARG A 1 179 ? -2.970 4.495 1.406 1.00 90.81 179 ARG A N 1
ATOM 1453 C CA . ARG A 1 179 ? -3.137 3.504 2.473 1.00 90.81 179 ARG A CA 1
ATOM 1454 C C . ARG A 1 179 ? -2.643 2.146 1.989 1.00 90.81 179 ARG A C 1
ATOM 1456 O O . ARG A 1 179 ? -3.319 1.498 1.200 1.00 90.81 179 ARG A O 1
ATOM 1463 N N . ASP A 1 180 ? -1.528 1.690 2.535 1.00 87.75 180 ASP A N 1
ATOM 1464 C CA . ASP A 1 180 ? -0.896 0.420 2.197 1.00 87.75 180 ASP A CA 1
ATOM 1465 C C . ASP A 1 180 ? -0.913 -0.509 3.414 1.00 87.75 180 ASP A C 1
ATOM 1467 O O . ASP A 1 180 ? -0.392 -0.172 4.475 1.00 87.75 180 ASP A O 1
ATOM 1471 N N . LEU A 1 181 ? -1.616 -1.640 3.298 1.00 86.75 181 LEU A N 1
ATOM 1472 C CA . LEU A 1 181 ? -1.811 -2.624 4.375 1.00 86.75 181 LEU A CA 1
ATOM 1473 C C . LEU A 1 181 ? -2.262 -2.022 5.722 1.00 86.75 181 LEU A C 1
ATOM 1475 O O . LEU A 1 181 ? -2.015 -2.569 6.783 1.00 86.75 181 LEU A O 1
ATOM 1479 N N . GLY A 1 182 ? -2.971 -0.892 5.703 1.00 88.06 182 GLY A N 1
ATOM 1480 C CA . GLY A 1 182 ? -3.438 -0.220 6.921 1.00 88.06 182 GLY A CA 1
ATOM 1481 C C . GLY A 1 182 ? -2.519 0.869 7.468 1.00 88.06 182 GLY A C 1
ATOM 1482 O O . GLY A 1 182 ? -2.943 1.576 8.383 1.00 88.06 182 GLY A O 1
ATOM 1483 N N . VAL A 1 183 ? -1.348 1.065 6.866 1.00 89.25 183 VAL A N 1
ATOM 1484 C CA . VAL A 1 183 ? -0.445 2.189 7.116 1.00 89.25 183 VAL A CA 1
ATOM 1485 C C . VAL A 1 183 ? -0.696 3.278 6.080 1.00 89.25 183 VAL A C 1
ATOM 1487 O O . VAL A 1 183 ? -0.780 3.008 4.886 1.00 89.25 183 VAL A O 1
ATOM 1490 N N . TYR A 1 184 ? -0.840 4.519 6.526 1.00 91.12 184 TYR A N 1
ATOM 1491 C CA . TYR A 1 184 ? -0.943 5.671 5.643 1.00 91.12 184 TYR A CA 1
ATOM 1492 C C . TYR A 1 184 ? 0.443 6.244 5.383 1.00 91.12 184 TYR A C 1
ATOM 1494 O O . TYR A 1 184 ? 1.137 6.678 6.300 1.00 91.12 184 TYR A O 1
ATOM 1502 N N . VAL A 1 185 ? 0.834 6.280 4.117 1.00 89.38 185 VAL A N 1
ATOM 1503 C CA . VAL A 1 185 ? 2.074 6.902 3.672 1.00 89.38 185 VAL A CA 1
ATOM 1504 C C . VAL A 1 185 ? 1.713 8.208 2.989 1.00 89.38 185 VAL A C 1
ATOM 1506 O O . VAL A 1 185 ? 0.864 8.244 2.103 1.00 89.38 185 VAL A O 1
ATOM 1509 N N . HIS A 1 186 ? 2.346 9.295 3.419 1.00 91.00 186 HIS A N 1
ATOM 1510 C CA . HIS A 1 186 ? 2.204 10.602 2.788 1.00 91.00 186 HIS A CA 1
ATOM 1511 C C . HIS A 1 186 ? 3.391 10.864 1.861 1.00 91.00 186 HIS A C 1
ATOM 1513 O O . HIS A 1 186 ? 4.510 10.433 2.142 1.00 91.00 186 HIS A O 1
ATOM 1519 N N . ARG A 1 187 ? 3.178 11.627 0.788 1.00 89.00 187 ARG A N 1
ATOM 1520 C CA . ARG A 1 187 ? 4.197 11.955 -0.217 1.00 89.00 187 ARG A CA 1
ATOM 1521 C C . ARG A 1 187 ? 5.478 12.546 0.366 1.00 89.00 187 ARG A C 1
ATOM 1523 O O . ARG A 1 187 ? 6.585 12.256 -0.078 1.00 89.00 187 ARG A O 1
ATOM 1530 N N . SER A 1 188 ? 5.323 13.389 1.383 1.00 86.19 188 SER A N 1
ATOM 1531 C CA . SER A 1 188 ? 6.440 14.010 2.107 1.00 86.19 188 SER A CA 1
ATOM 1532 C C . SER A 1 188 ? 7.218 13.043 3.006 1.00 86.19 188 SER A C 1
ATOM 1534 O O . SER A 1 188 ? 8.178 13.476 3.641 1.00 86.19 188 SER A O 1
ATOM 1536 N N . LEU A 1 189 ? 6.781 11.781 3.107 1.00 85.12 189 LEU A N 1
ATOM 1537 C CA . LEU A 1 189 ? 7.287 10.747 4.014 1.00 85.12 189 LEU A CA 1
ATOM 1538 C C . LEU A 1 189 ? 7.220 11.131 5.501 1.00 85.12 189 LEU A C 1
ATOM 1540 O O . LEU A 1 189 ? 7.796 10.463 6.356 1.00 85.12 189 LEU A O 1
ATOM 1544 N N . LYS A 1 190 ? 6.490 12.200 5.841 1.00 85.75 190 LYS A N 1
ATOM 15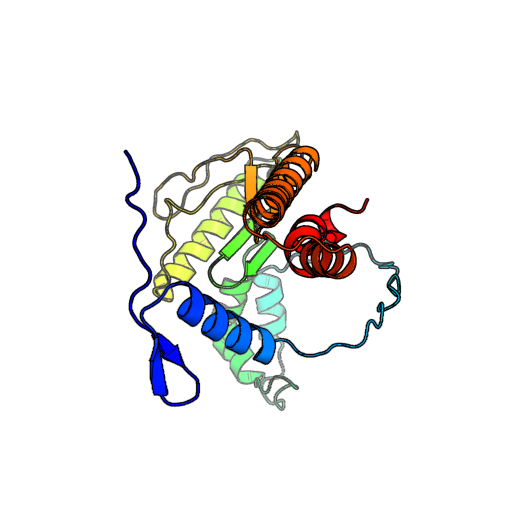45 C CA . LYS A 1 190 ? 6.259 12.592 7.231 1.00 85.75 190 LYS A CA 1
ATOM 1546 C C . LYS A 1 190 ? 5.253 11.642 7.876 1.00 85.75 190 LYS A C 1
ATOM 1548 O O . LYS A 1 190 ? 4.135 11.489 7.393 1.00 85.75 190 LYS A O 1
ATOM 1553 N N . VAL A 1 191 ? 5.626 11.103 9.033 1.00 86.62 191 VAL A N 1
ATOM 1554 C CA . VAL A 1 191 ? 4.813 10.158 9.819 1.00 86.62 191 VAL A CA 1
ATOM 1555 C C . VAL A 1 191 ? 3.581 10.821 10.455 1.00 86.62 191 VAL A C 1
ATOM 1557 O O . VAL A 1 191 ? 2.614 10.145 10.790 1.00 86.62 191 VAL A O 1
ATOM 1560 N N . ALA A 1 192 ? 3.574 12.152 10.594 1.00 88.69 192 ALA A N 1
ATOM 1561 C CA . ALA A 1 192 ? 2.516 12.894 11.287 1.00 88.69 192 ALA A CA 1
ATOM 1562 C C . ALA A 1 192 ? 1.094 12.510 10.833 1.00 88.69 192 ALA A C 1
ATOM 1564 O O . ALA A 1 192 ? 0.202 12.367 11.664 1.00 88.69 192 ALA A O 1
ATOM 1565 N N . THR A 1 193 ? 0.901 12.281 9.532 1.00 89.00 193 THR A N 1
ATOM 1566 C CA . THR A 1 193 ? -0.392 11.878 8.969 1.00 89.00 193 THR A CA 1
ATOM 1567 C C . THR A 1 193 ? -0.830 10.487 9.436 1.00 89.00 193 THR A C 1
ATOM 1569 O O . THR A 1 193 ? -1.983 10.302 9.828 1.00 89.00 193 THR A O 1
ATOM 1572 N N . GLN A 1 194 ? 0.086 9.514 9.456 1.00 91.12 194 GLN A N 1
ATOM 1573 C CA . GLN A 1 194 ? -0.185 8.178 9.988 1.00 91.12 194 GLN A CA 1
ATOM 1574 C C . GLN A 1 194 ? -0.506 8.234 11.480 1.00 91.12 194 GLN A C 1
ATOM 1576 O O . GLN A 1 194 ? -1.484 7.629 11.915 1.00 91.12 194 GLN A O 1
ATOM 1581 N N . VAL A 1 195 ? 0.286 8.984 12.254 1.00 90.62 195 VAL A N 1
ATOM 1582 C CA . VAL A 1 195 ? 0.088 9.135 13.704 1.00 90.62 195 VAL A CA 1
ATOM 1583 C C . VAL A 1 195 ? -1.285 9.726 13.997 1.00 90.62 195 VAL A C 1
ATOM 1585 O O . VAL A 1 195 ? -2.029 9.164 14.793 1.00 90.62 195 VAL A O 1
ATOM 1588 N N . ASP A 1 196 ? -1.666 10.812 13.321 1.00 91.62 196 ASP A N 1
ATOM 1589 C CA . ASP A 1 196 ? -2.980 11.434 13.499 1.00 91.62 196 ASP A CA 1
ATOM 1590 C C . ASP A 1 196 ? -4.123 10.445 13.211 1.00 91.62 196 ASP A C 1
ATOM 1592 O O . ASP A 1 196 ? -5.061 10.322 14.004 1.00 91.62 196 ASP A O 1
ATOM 1596 N N . LYS A 1 197 ? -4.026 9.668 12.127 1.00 93.06 197 LYS A N 1
ATOM 1597 C CA . LYS A 1 197 ? -5.047 8.673 11.766 1.00 93.06 197 LYS A CA 1
ATOM 1598 C C . LYS A 1 197 ? -5.103 7.488 12.726 1.00 93.06 197 LYS A C 1
ATOM 1600 O O . LYS A 1 197 ? -6.204 7.070 13.096 1.00 93.06 197 LYS A O 1
ATOM 1605 N N . ALA A 1 198 ? -3.954 6.962 13.145 1.00 93.06 198 ALA A N 1
ATOM 1606 C CA . ALA A 1 198 ? -3.864 5.888 14.132 1.00 93.06 198 ALA A CA 1
ATOM 1607 C C . ALA A 1 198 ? -4.453 6.338 15.477 1.00 93.06 198 ALA A C 1
ATOM 1609 O O . ALA A 1 198 ? -5.336 5.668 16.018 1.00 93.06 198 ALA A O 1
ATOM 1610 N N . CYS A 1 199 ? -4.071 7.531 15.948 1.00 93.75 199 CYS A N 1
ATOM 1611 C CA . CYS A 1 199 ? -4.622 8.155 17.148 1.00 93.75 199 CYS A CA 1
ATOM 1612 C C . CYS A 1 199 ? -6.136 8.335 17.040 1.00 93.75 199 CYS A C 1
ATOM 1614 O O . CYS A 1 199 ? -6.861 7.906 17.932 1.00 93.75 199 CYS A O 1
ATOM 1616 N N . LYS A 1 200 ? -6.651 8.905 15.943 1.00 95.69 200 LYS A N 1
ATOM 1617 C CA . LYS A 1 200 ? -8.100 9.081 15.738 1.00 95.69 200 LYS A CA 1
ATOM 1618 C C . LYS A 1 200 ? -8.858 7.757 15.775 1.00 95.69 200 LYS A C 1
ATOM 1620 O O . LYS A 1 200 ? -9.923 7.686 16.389 1.00 95.69 200 LYS A O 1
ATOM 1625 N N . LYS A 1 201 ? -8.316 6.702 15.160 1.00 94.81 201 LYS A N 1
ATOM 1626 C CA . LYS A 1 201 ? -8.922 5.365 15.192 1.00 94.81 201 LYS A CA 1
ATOM 1627 C C . LYS A 1 201 ? -8.932 4.791 16.610 1.00 94.81 201 LYS A C 1
ATOM 1629 O O . LYS A 1 201 ? -9.982 4.349 17.072 1.00 94.81 201 LYS A O 1
ATOM 1634 N N . ALA A 1 202 ? -7.804 4.868 17.313 1.00 95.94 202 ALA A N 1
ATOM 1635 C CA . ALA A 1 202 ? -7.681 4.432 18.701 1.00 95.94 202 ALA A CA 1
ATOM 1636 C C . ALA A 1 202 ? -8.636 5.204 19.631 1.00 95.94 202 ALA A C 1
ATOM 1638 O O . ALA A 1 202 ? -9.358 4.595 20.418 1.00 95.94 202 ALA A O 1
ATOM 1639 N N . TYR A 1 203 ? -8.723 6.530 19.487 1.00 96.62 203 TYR A N 1
ATOM 1640 C CA . TYR A 1 203 ? -9.667 7.367 20.229 1.00 96.62 203 TYR A CA 1
ATOM 1641 C C . TYR A 1 203 ? -11.121 7.023 19.920 1.00 96.62 203 TYR A C 1
ATOM 1643 O O . TYR A 1 203 ? -11.943 7.022 20.831 1.00 96.62 203 TYR A O 1
ATOM 1651 N N . GLY A 1 204 ? -11.453 6.708 18.665 1.00 96.19 204 GLY A N 1
ATOM 1652 C CA . GLY A 1 204 ? -12.790 6.252 18.288 1.00 96.19 204 GLY A CA 1
ATOM 1653 C C . GLY A 1 204 ? -13.191 4.977 19.032 1.00 96.19 204 GLY A C 1
ATOM 1654 O O . GLY A 1 204 ? -14.279 4.915 19.605 1.00 96.19 204 GLY A O 1
ATOM 1655 N N . VAL A 1 205 ? -12.286 3.997 19.095 1.00 95.69 205 VAL A N 1
ATOM 1656 C CA . VAL A 1 205 ? -12.496 2.749 19.845 1.00 95.69 205 VAL A CA 1
ATOM 1657 C C . VAL A 1 205 ? -12.573 3.011 21.348 1.00 95.69 205 VAL A C 1
ATOM 1659 O O . VAL A 1 205 ? -13.480 2.519 22.014 1.00 95.69 205 VAL A O 1
ATOM 1662 N N . PHE A 1 206 ? -11.691 3.848 21.890 1.00 94.62 206 PHE A N 1
ATOM 1663 C CA . PHE A 1 206 ? -11.737 4.227 23.301 1.00 94.62 206 PHE A CA 1
ATOM 1664 C C . PHE A 1 206 ? -13.052 4.930 23.669 1.00 94.62 206 PHE A C 1
ATOM 1666 O O . PHE A 1 206 ? -13.664 4.615 24.687 1.00 94.62 206 PHE A O 1
ATOM 1673 N N . ALA A 1 207 ? -13.527 5.852 22.829 1.00 94.88 207 ALA A N 1
ATOM 1674 C CA . ALA A 1 207 ? -14.794 6.542 23.033 1.00 94.88 207 ALA A CA 1
ATOM 1675 C C . ALA A 1 207 ? -15.984 5.577 22.962 1.00 94.88 207 ALA A C 1
ATOM 1677 O O . ALA A 1 207 ? -16.938 5.732 23.725 1.00 94.88 207 ALA A O 1
ATOM 1678 N N . PHE A 1 208 ? -15.927 4.578 22.078 1.00 93.75 208 PHE A N 1
ATOM 1679 C CA . PHE A 1 208 ? -16.914 3.503 22.025 1.00 93.75 208 PHE A CA 1
ATOM 1680 C C . PHE A 1 208 ? -16.936 2.702 23.333 1.00 93.75 208 PHE A C 1
ATOM 1682 O O . PHE A 1 208 ? -17.995 2.583 23.938 1.00 93.75 208 PHE A O 1
ATOM 1689 N N . ILE A 1 209 ? -15.778 2.251 23.824 1.00 92.31 209 ILE A N 1
ATOM 1690 C CA . ILE A 1 209 ? -15.651 1.516 25.095 1.00 92.31 209 ILE A CA 1
ATOM 1691 C C . ILE A 1 209 ? -16.180 2.355 26.266 1.00 92.31 209 ILE A C 1
ATOM 1693 O O . ILE A 1 209 ? -17.018 1.907 27.045 1.00 92.31 209 ILE A O 1
ATOM 1697 N N . SER A 1 210 ? -15.730 3.608 26.362 1.00 88.56 210 SER A N 1
ATOM 1698 C CA . SER A 1 210 ? -16.087 4.523 27.448 1.00 88.56 210 SER A CA 1
ATOM 1699 C C . SER A 1 210 ? -17.592 4.816 27.506 1.00 88.56 210 SER A C 1
ATOM 1701 O O . SER A 1 210 ? -18.150 4.959 28.594 1.00 88.56 210 SER A O 1
ATOM 1703 N N . ARG A 1 211 ? -18.269 4.882 26.355 1.00 92.12 211 ARG A N 1
ATOM 1704 C CA . ARG A 1 211 ? -19.717 5.141 26.288 1.00 92.12 211 ARG A CA 1
ATOM 1705 C C . ARG A 1 211 ? -20.566 3.873 26.337 1.00 92.12 211 ARG A C 1
ATOM 1707 O O . ARG A 1 211 ? -21.703 3.952 26.780 1.00 92.12 211 ARG A O 1
ATOM 1714 N N . GLY A 1 212 ? -20.050 2.753 25.838 1.00 88.81 212 GLY A N 1
ATOM 1715 C CA . GLY A 1 212 ? -20.807 1.516 25.645 1.00 88.81 212 GLY A CA 1
ATOM 1716 C C . GLY A 1 212 ? -20.816 0.581 26.849 1.00 88.81 212 GLY A C 1
ATOM 1717 O O . GLY A 1 212 ? -21.719 -0.237 26.954 1.00 88.81 212 GLY A O 1
ATOM 1718 N N . ILE A 1 213 ? -19.841 0.696 27.754 1.00 86.88 213 ILE A N 1
ATOM 1719 C CA . ILE A 1 213 ? -19.710 -0.225 28.887 1.00 86.88 213 ILE A CA 1
ATOM 1720 C C . ILE A 1 213 ? -20.183 0.445 30.166 1.00 86.88 213 ILE A C 1
ATOM 1722 O O . ILE A 1 213 ? -19.664 1.490 30.557 1.00 86.88 213 ILE A O 1
ATOM 1726 N N . GLU A 1 214 ? -21.151 -0.165 30.839 1.00 88.38 214 GLU A N 1
ATOM 1727 C CA . GLU A 1 214 ? -21.699 0.341 32.096 1.00 88.38 214 GLU A CA 1
ATOM 1728 C C . GLU A 1 214 ? -20.723 0.128 33.263 1.00 88.38 214 GLU A C 1
ATOM 1730 O O . GLU A 1 214 ? -20.381 1.081 33.969 1.00 88.38 214 GLU A O 1
ATOM 1735 N N . PHE A 1 215 ? -20.170 -1.082 33.392 1.00 88.69 215 PHE A N 1
ATOM 1736 C CA . PHE A 1 215 ? -19.218 -1.442 34.442 1.00 88.69 215 PHE A CA 1
ATOM 1737 C C . PHE A 1 215 ? -17.766 -1.091 34.071 1.00 88.69 215 PHE A C 1
ATOM 1739 O O . PHE A 1 215 ? -17.135 -1.751 33.248 1.00 88.69 215 PHE A O 1
ATOM 1746 N N . LYS A 1 216 ? -17.212 -0.048 34.700 1.00 90.75 216 LYS A N 1
ATOM 1747 C CA . LYS A 1 216 ? -15.880 0.506 34.385 1.00 90.75 216 LYS A CA 1
ATOM 1748 C C . LYS A 1 216 ? -14.860 0.292 35.508 1.00 90.75 216 LYS A C 1
ATOM 1750 O O . LYS A 1 216 ? -14.228 1.250 35.954 1.00 90.75 216 LYS A O 1
ATOM 1755 N N . SER A 1 217 ? -14.694 -0.943 35.988 1.00 93.00 217 SER A N 1
ATOM 1756 C CA . SER A 1 217 ? -13.592 -1.231 36.920 1.00 93.00 217 SER A CA 1
ATOM 1757 C C . SER A 1 217 ? -12.235 -1.002 36.250 1.00 93.00 217 SER A C 1
ATOM 1759 O O . SER A 1 217 ? -12.106 -1.043 35.022 1.00 93.00 217 SER A O 1
ATOM 1761 N N . ARG A 1 218 ? -11.201 -0.764 37.062 1.00 92.94 218 ARG A N 1
ATOM 1762 C CA . ARG A 1 218 ? -9.836 -0.557 36.567 1.00 92.94 218 ARG A CA 1
ATOM 1763 C C . ARG A 1 218 ? -9.363 -1.756 35.748 1.00 92.94 218 ARG A C 1
ATOM 1765 O O . ARG A 1 218 ? -8.787 -1.572 34.682 1.00 92.94 218 ARG A O 1
ATOM 1772 N N . GLU A 1 219 ? -9.626 -2.962 36.232 1.00 92.62 219 GLU A N 1
ATOM 1773 C CA . GLU A 1 219 ? -9.210 -4.222 35.620 1.00 92.62 219 GLU A CA 1
ATOM 1774 C C . GLU A 1 219 ? -9.860 -4.400 34.242 1.00 92.62 219 GLU A C 1
ATOM 1776 O O . GLU A 1 219 ? -9.157 -4.628 33.257 1.00 92.62 219 GLU A O 1
ATOM 1781 N N . VAL A 1 220 ? -11.178 -4.185 34.151 1.00 90.75 220 VAL A N 1
ATOM 1782 C CA . VAL A 1 220 ? -11.940 -4.298 32.898 1.00 90.75 220 VAL A CA 1
ATOM 1783 C C . VAL A 1 220 ? -11.490 -3.238 31.894 1.00 90.75 220 VAL A C 1
ATOM 1785 O O . VAL A 1 220 ? -11.174 -3.559 30.749 1.00 90.75 220 VAL A O 1
ATOM 1788 N N . MET A 1 221 ? -11.367 -1.978 32.318 1.00 92.69 221 MET A N 1
ATOM 1789 C CA . MET A 1 221 ? -10.927 -0.896 31.431 1.00 92.69 221 MET A CA 1
ATOM 1790 C C . MET A 1 221 ? -9.494 -1.099 30.923 1.00 92.69 221 MET A C 1
ATOM 1792 O O . MET A 1 221 ? -9.216 -0.819 29.756 1.00 92.69 221 MET A O 1
ATOM 1796 N N . LEU A 1 222 ? -8.586 -1.609 31.763 1.00 93.25 222 LEU A N 1
ATOM 1797 C CA . LEU A 1 222 ? -7.216 -1.934 31.356 1.00 93.25 222 LEU A CA 1
ATOM 1798 C C . LEU A 1 222 ? -7.181 -3.077 30.340 1.00 93.25 222 LEU A C 1
ATOM 1800 O O . LEU A 1 222 ? -6.470 -2.973 29.337 1.00 93.25 222 LEU A O 1
ATOM 1804 N N . GLN A 1 223 ? -7.947 -4.144 30.574 1.00 92.94 223 GLN A N 1
ATOM 1805 C CA . GLN A 1 223 ? -8.034 -5.275 29.652 1.00 92.94 223 GLN A CA 1
ATOM 1806 C C . GLN A 1 223 ? -8.570 -4.828 28.287 1.00 92.94 223 GLN A C 1
ATOM 1808 O O . GLN A 1 223 ? -7.976 -5.138 27.255 1.00 92.94 223 GLN A O 1
ATOM 1813 N N . LEU A 1 224 ? -9.631 -4.024 28.272 1.00 92.81 224 LEU A N 1
ATOM 1814 C CA . LEU A 1 224 ? -10.233 -3.497 27.045 1.00 92.81 224 LEU A CA 1
ATOM 1815 C C . LEU A 1 224 ? -9.313 -2.531 26.300 1.00 92.81 224 LEU A C 1
ATOM 1817 O O . LEU A 1 224 ? -9.219 -2.573 25.075 1.00 92.81 224 LEU A O 1
ATOM 1821 N N . TYR A 1 225 ? -8.588 -1.677 27.022 1.00 93.62 225 TYR A N 1
ATOM 1822 C CA . TYR A 1 225 ? -7.600 -0.801 26.402 1.00 93.62 225 TYR A CA 1
ATOM 1823 C C . TYR A 1 225 ? -6.502 -1.609 25.696 1.00 93.62 225 TYR A C 1
ATOM 1825 O O . TYR A 1 225 ? -6.199 -1.346 24.532 1.00 93.62 225 TYR A O 1
ATOM 1833 N N . ARG A 1 226 ? -5.932 -2.617 26.372 1.00 92.94 226 ARG A N 1
ATOM 1834 C CA . ARG A 1 226 ? -4.862 -3.467 25.819 1.00 92.94 226 ARG A CA 1
ATOM 1835 C C . ARG A 1 226 ? -5.317 -4.291 24.617 1.00 92.94 226 ARG A C 1
ATOM 1837 O O . ARG A 1 226 ? -4.533 -4.477 23.697 1.00 92.94 226 ARG A O 1
ATOM 1844 N N 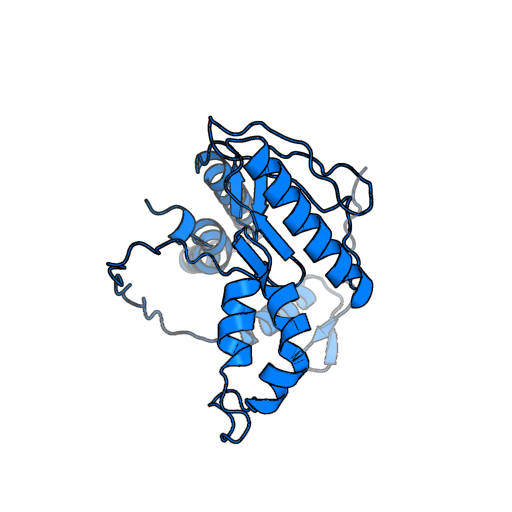. THR A 1 227 ? -6.556 -4.767 24.626 1.00 94.12 227 THR A N 1
ATOM 1845 C CA . THR A 1 227 ? -7.089 -5.661 23.586 1.00 94.12 227 THR A CA 1
ATOM 1846 C C . THR A 1 227 ? -7.639 -4.912 22.377 1.00 94.12 227 THR A C 1
ATOM 1848 O O . THR A 1 227 ? -7.522 -5.406 21.262 1.00 94.12 227 THR A O 1
ATOM 1851 N N . LEU A 1 228 ? -8.219 -3.721 22.563 1.00 93.88 228 LEU A N 1
ATOM 1852 C CA . LEU A 1 228 ? -8.958 -3.032 21.497 1.00 93.88 228 LEU A CA 1
ATOM 1853 C C . LEU A 1 228 ? -8.336 -1.699 21.069 1.00 93.88 228 LEU A C 1
ATOM 1855 O O . LEU A 1 228 ? -8.403 -1.336 19.898 1.00 93.88 228 LEU A O 1
ATOM 1859 N N . VAL A 1 229 ? -7.733 -0.946 21.993 1.00 94.69 229 VAL A N 1
ATOM 1860 C CA . VAL A 1 229 ? -7.191 0.392 21.693 1.00 94.69 229 VAL A CA 1
ATOM 1861 C C . VAL A 1 229 ? -5.718 0.305 21.312 1.00 94.69 229 VAL A C 1
ATOM 1863 O 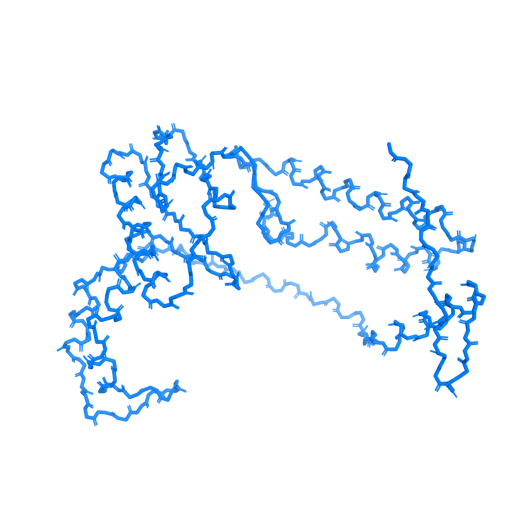O . VAL A 1 229 ? -5.313 0.825 20.272 1.00 94.69 229 VAL A O 1
ATOM 1866 N N . ARG A 1 230 ? -4.922 -0.380 22.136 1.00 93.75 230 ARG A N 1
ATOM 1867 C CA . ARG A 1 230 ? -3.472 -0.524 21.973 1.00 93.75 230 ARG A CA 1
ATOM 1868 C C . ARG A 1 230 ? -3.063 -1.094 20.605 1.00 93.75 230 ARG A C 1
ATOM 1870 O O . ARG A 1 230 ? -2.173 -0.497 19.998 1.00 93.75 230 ARG A O 1
ATOM 1877 N N . PRO A 1 231 ? -3.732 -2.120 20.033 1.00 94.25 231 PRO A N 1
ATOM 1878 C CA . PRO A 1 231 ? -3.341 -2.645 18.725 1.00 94.25 231 PRO A CA 1
ATOM 1879 C C . PRO A 1 231 ? -3.428 -1.604 17.606 1.00 94.25 231 PRO A C 1
ATOM 1881 O O . PRO A 1 231 ? -2.648 -1.654 16.666 1.00 94.25 231 PRO A O 1
ATOM 1884 N N . HIS A 1 232 ? -4.330 -0.621 17.695 1.00 92.25 232 HIS A N 1
ATOM 1885 C CA . HIS A 1 232 ? -4.408 0.450 16.695 1.00 92.25 232 HIS A CA 1
ATOM 1886 C C . HIS A 1 232 ? -3.245 1.443 16.758 1.00 92.25 232 HIS A C 1
ATOM 1888 O O . HIS A 1 232 ? -2.977 2.102 15.756 1.00 92.25 232 HIS A O 1
ATOM 1894 N N . LEU A 1 233 ? -2.582 1.555 17.909 1.00 90.88 233 LEU A N 1
ATOM 1895 C CA . LEU A 1 233 ? -1.416 2.417 18.101 1.00 90.88 233 LEU A CA 1
ATOM 1896 C C . LEU A 1 233 ? -0.106 1.683 17.783 1.00 90.88 233 LEU A C 1
ATOM 1898 O O . LEU A 1 233 ? 0.832 2.306 17.296 1.00 90.88 233 LEU A O 1
ATOM 1902 N N . GLU A 1 234 ? -0.048 0.375 18.046 1.00 90.25 234 GLU A N 1
ATOM 1903 C CA . GLU A 1 234 ? 1.174 -0.433 17.909 1.00 90.25 234 GLU A CA 1
ATOM 1904 C C . GLU A 1 234 ? 1.282 -1.192 16.582 1.00 90.25 234 GLU A C 1
ATOM 1906 O O . GLU A 1 234 ? 2.372 -1.629 16.207 1.00 90.25 234 GLU A O 1
ATOM 1911 N N . TYR A 1 235 ? 0.178 -1.346 15.846 1.00 88.94 235 TYR A N 1
ATOM 1912 C CA . TYR A 1 235 ? 0.200 -1.982 14.532 1.00 88.94 235 TYR A CA 1
ATOM 1913 C C . TYR A 1 235 ? 1.234 -1.311 13.625 1.00 88.94 235 TYR A C 1
ATOM 1915 O O . TYR A 1 235 ? 1.180 -0.102 13.461 1.00 88.94 235 TYR A O 1
ATOM 1923 N N . CYS A 1 236 ? 2.141 -2.086 13.022 1.00 82.44 236 CYS A N 1
ATOM 1924 C CA . CYS A 1 236 ? 3.207 -1.599 12.134 1.00 82.44 236 CYS A CA 1
ATOM 1925 C C . CYS A 1 236 ? 4.155 -0.547 12.742 1.00 82.44 236 CYS A C 1
ATOM 1927 O O . CYS A 1 236 ? 4.781 0.200 11.992 1.00 82.44 236 CYS A O 1
ATOM 1929 N N . VAL A 1 237 ? 4.340 -0.527 14.069 1.00 81.12 237 VAL A N 1
ATOM 1930 C CA . VAL A 1 237 ? 5.251 0.418 14.748 1.00 81.12 237 VAL A CA 1
ATOM 1931 C C . VAL A 1 237 ? 6.679 0.417 14.184 1.00 81.12 237 VAL A C 1
ATOM 1933 O O . VAL A 1 237 ? 7.296 1.473 14.091 1.00 81.12 237 VAL A O 1
ATOM 1936 N N . GLN A 1 238 ? 7.162 -0.729 13.691 1.00 77.88 238 GLN A N 1
ATOM 1937 C CA . GLN A 1 238 ? 8.466 -0.872 13.024 1.00 77.88 238 GLN A CA 1
ATOM 1938 C C . GLN A 1 238 ? 8.650 0.062 11.816 1.00 77.88 238 GLN A C 1
ATOM 1940 O O . GLN A 1 238 ? 9.776 0.354 11.427 1.00 77.88 238 GLN A O 1
ATOM 1945 N N . PHE A 1 239 ? 7.558 0.522 11.200 1.00 70.69 239 PHE A N 1
ATOM 1946 C CA . PHE A 1 239 ? 7.601 1.421 10.047 1.00 70.69 239 PHE A CA 1
ATOM 1947 C C . PHE A 1 239 ? 7.872 2.882 10.441 1.00 70.69 239 PHE A C 1
ATOM 1949 O O . PHE A 1 239 ? 8.245 3.687 9.589 1.00 70.69 239 PHE A O 1
ATOM 1956 N N . TRP A 1 240 ? 7.678 3.250 11.713 1.00 71.50 240 TRP A N 1
ATOM 1957 C CA . TRP A 1 240 ? 7.825 4.633 12.175 1.00 71.50 240 TRP A CA 1
ATOM 1958 C C . TRP A 1 240 ? 8.498 4.814 13.538 1.00 71.50 240 TRP A C 1
ATOM 1960 O O . TRP A 1 240 ? 8.556 5.943 14.030 1.00 71.50 240 TRP A O 1
ATOM 1970 N N . SER A 1 241 ? 9.023 3.751 14.149 1.00 59.88 241 SER A N 1
ATOM 1971 C CA . SER A 1 241 ? 9.963 3.868 15.264 1.00 59.88 241 SER A CA 1
ATOM 1972 C C . SER A 1 241 ? 11.349 4.205 14.704 1.00 59.88 241 SER A C 1
ATOM 1974 O O . SER A 1 241 ? 12.136 3.310 14.392 1.00 59.88 241 SER A O 1
ATOM 1976 N N . PHE A 1 242 ? 11.606 5.495 14.501 1.00 52.16 242 PHE A N 1
ATOM 1977 C CA . PHE A 1 242 ? 12.923 6.029 14.147 1.00 52.16 242 PHE A CA 1
ATOM 1978 C C . PHE A 1 242 ? 13.629 6.580 15.383 1.00 52.16 242 PHE A C 1
ATOM 1980 O O . PHE A 1 242 ? 12.930 7.195 16.223 1.00 52.16 242 PHE A O 1
#

pLDDT: mean 81.75, std 14.73, range [34.97, 96.62]

Radius of gyration: 25.68 Å; Cα contacts (8 Å, |Δi|>4): 217; chains: 1; bounding box: 58×50×59 Å

Foldseek 3Di:
DDDDPDDDQWDAAPVRDTDGDPVVVVVRVVVVVVVPDDPDDPPPPPPPPPPPPDDPDPDFQALVNQLVVLVPFPQPDADDVVRDGSVVCNVCSNVVSLVSHLRFDWDDDPLDIDTDDDALDPVRVVSSQVSLVSVQVVCVVVVNHDDQAPAADQDEDDSHPPDWHDHPNDTHHYDQWDQDPNAIAGRPRDCVVRQVVLQVLLVVQLVCCVPVDPDDDPVVSVVSCVPPRVCSNCPPVVSPPD

Solvent-accessible surface area (backbone atoms only — not comparable to full-atom values): 14862 Å² total; per-residue (Å²): 134,85,80,75,83,77,75,82,75,73,46,66,41,99,86,68,51,80,32,73,50,72,65,58,45,50,49,46,49,51,54,53,57,58,70,72,56,76,89,71,73,92,67,76,74,76,79,76,77,78,77,78,86,66,81,83,72,87,83,74,51,46,33,67,57,46,38,54,53,37,75,66,55,67,49,87,48,78,50,52,100,85,66,55,41,42,43,56,51,44,74,43,24,65,60,51,16,60,72,45,39,42,73,50,53,76,49,75,56,91,91,49,72,46,73,49,66,73,36,70,44,71,66,30,46,52,48,55,44,50,38,46,50,52,52,47,52,51,23,54,76,70,72,54,67,80,58,52,89,79,41,67,43,76,72,61,72,91,61,44,72,76,77,88,49,62,47,95,90,38,73,42,48,78,48,64,60,47,76,56,98,85,44,53,47,37,50,85,68,53,60,65,63,32,52,54,51,30,50,51,53,22,50,51,46,46,52,47,52,69,71,71,48,87,81,73,48,71,68,57,51,50,53,48,38,61,70,63,24,44,51,49,66,54,62,71,41,84,81,71,72,124

Secondary structure (DSSP, 8-state):
-----PPPPPEE-TTS-EE-SHHHHHHHHHHHHHHHS-------------------------HHHHHHHHTT--TTSPP-TT---HHHHHHTHHHHHHHT--SSEEEEETTEEEEE---SSHHHHHHHHHHHHHHHHHHHHTT----TTT-EEE--STT------EETTEEPEEESEEEETTEEEETT--THHHHHHHHHHHHHHHHHHHHH-S---HHHHHHHIIIIIHHHHHTTGGGT--

Organism: Chiloscyllium punctatum (NCBI:txid137246)

Mean predicted aligned error: 15.5 Å